Protein AF-T1GUQ7-F1 (afdb_monomer_lite)

pLDDT: mean 76.68, std 10.85, range [38.69, 88.5]

Organism: Megaselia scalaris (NCBI:txid36166)

InterPro domains:
  IPR013604 7TM chemosensory receptor [PF08395] (2-218)

Radius of gyration: 22.91 Å; chains: 1; bounding box: 55×38×64 Å

Foldseek 3Di:
DLLFPWDQDDPDPPDQRIDHDCPDPSVVVNVVVLVVLVVLLVVLVVVLVVVVVPDPDDDPVNVVVSVVVVVLSVLSVVVSVLNHVCSGVVSVLVSLVVVLQVLCCVLLVDGLDDPCLVVLLVVQLVVQLVVLVVVLVVCVVVDPPDDPSVSSSNSVSSSSVSNVVSVVVSVVSSLVSVVVVLVVSLVVLVPDPPSVVSVVSSVVSVVSSVVSVVSVVCSVPPD

Structure (mmCIF, N/CA/C/O backbone):
data_AF-T1GUQ7-F1
#
_entry.id   AF-T1GUQ7-F1
#
loop_
_atom_site.group_PDB
_atom_site.id
_atom_site.type_symbol
_atom_site.label_atom_id
_atom_site.label_alt_id
_atom_site.label_comp_id
_atom_site.label_asym_id
_atom_site.label_entity_id
_atom_site.label_seq_id
_atom_site.pdbx_PDB_ins_code
_atom_site.Cartn_x
_atom_site.Cartn_y
_atom_site.Cartn_z
_atom_site.occupancy
_atom_site.B_iso_or_equiv
_atom_site.auth_seq_id
_atom_site.auth_comp_id
_atom_site.auth_asym_id
_atom_site.auth_atom_id
_atom_site.pdbx_PDB_model_num
ATOM 1 N N . MET A 1 1 ? -9.651 -0.436 -6.026 1.00 39.25 1 MET A N 1
ATOM 2 C CA . MET A 1 1 ? -8.324 -0.612 -6.648 1.00 39.25 1 MET A CA 1
ATOM 3 C C . MET A 1 1 ? -8.038 -2.093 -6.797 1.00 39.25 1 MET A C 1
ATOM 5 O O . MET A 1 1 ? -7.984 -2.797 -5.795 1.00 39.25 1 MET A O 1
ATOM 9 N N . GLY A 1 2 ? -7.928 -2.559 -8.040 1.00 40.78 2 GLY A N 1
ATOM 10 C CA . GLY A 1 2 ? -7.776 -3.965 -8.421 1.00 40.78 2 GLY A CA 1
ATOM 11 C C . GLY A 1 2 ? -6.394 -4.560 -8.154 1.00 40.78 2 GLY A C 1
ATOM 12 O O . GLY A 1 2 ? -5.980 -5.430 -8.898 1.00 40.78 2 GLY A O 1
ATOM 13 N N . VAL A 1 3 ? -5.679 -4.115 -7.120 1.00 50.66 3 VAL A N 1
ATOM 14 C CA . VAL A 1 3 ? -4.417 -4.748 -6.686 1.00 50.66 3 VAL A CA 1
ATOM 15 C C . VAL A 1 3 ? -4.684 -5.782 -5.594 1.00 50.66 3 VAL A C 1
ATOM 17 O O . VAL A 1 3 ? -3.902 -6.703 -5.400 1.00 50.66 3 VAL A O 1
ATOM 20 N N . MET A 1 4 ? -5.828 -5.688 -4.910 1.00 54.78 4 MET A N 1
ATOM 21 C CA . MET A 1 4 ? -6.174 -6.608 -3.841 1.00 54.78 4 MET A CA 1
ATOM 22 C C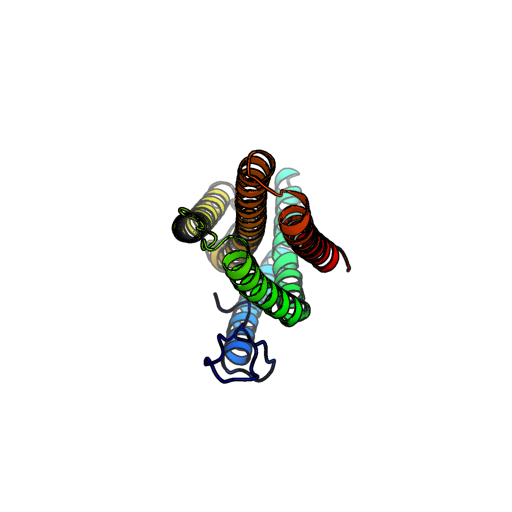 . MET A 1 4 ? -7.592 -7.157 -4.052 1.00 54.78 4 MET A C 1
ATOM 24 O O . MET A 1 4 ? -8.563 -6.436 -3.805 1.00 54.78 4 MET A O 1
ATOM 28 N N . PRO A 1 5 ? -7.739 -8.410 -4.519 1.00 55.28 5 PRO A N 1
ATOM 29 C CA . PRO A 1 5 ? -9.031 -9.020 -4.822 1.00 55.28 5 PRO A CA 1
ATOM 30 C C . PRO A 1 5 ? -9.707 -9.486 -3.534 1.00 55.28 5 PRO A C 1
ATOM 32 O O . PRO A 1 5 ? -9.831 -10.669 -3.224 1.00 55.28 5 PRO A O 1
ATOM 35 N N . ILE A 1 6 ? -10.108 -8.504 -2.736 1.00 58.91 6 ILE A N 1
ATOM 36 C CA . ILE A 1 6 ? -10.952 -8.710 -1.577 1.00 58.91 6 ILE A CA 1
ATOM 37 C C . ILE A 1 6 ? -12.399 -8.597 -2.043 1.00 58.91 6 ILE A C 1
ATOM 39 O O . ILE A 1 6 ? -12.829 -7.538 -2.502 1.00 58.91 6 ILE A O 1
ATOM 43 N N . VAL A 1 7 ? -13.165 -9.667 -1.870 1.00 59.56 7 VAL A N 1
ATOM 44 C CA . VAL A 1 7 ? -14.591 -9.691 -2.186 1.00 59.56 7 VAL A CA 1
ATOM 45 C C . VAL A 1 7 ? -15.384 -9.493 -0.900 1.00 59.56 7 VAL A C 1
ATOM 47 O O . VAL A 1 7 ? -15.104 -10.109 0.131 1.00 59.56 7 VAL A O 1
ATOM 50 N N . ARG A 1 8 ? -16.389 -8.616 -0.942 1.00 57.25 8 ARG A N 1
ATOM 51 C CA . ARG A 1 8 ? -17.378 -8.528 0.132 1.00 57.25 8 ARG A CA 1
ATOM 52 C C . ARG A 1 8 ? -18.410 -9.625 -0.102 1.00 57.25 8 ARG A C 1
ATOM 54 O O . ARG A 1 8 ? -19.171 -9.554 -1.061 1.00 57.25 8 ARG A O 1
ATOM 61 N N . ASN A 1 9 ? -18.410 -10.639 0.752 1.00 57.38 9 ASN A N 1
ATOM 62 C CA . ASN A 1 9 ? -19.358 -11.738 0.644 1.00 57.38 9 ASN A CA 1
ATOM 63 C C . ASN A 1 9 ? -20.767 -11.269 1.052 1.00 57.38 9 ASN A C 1
ATOM 65 O O . ASN A 1 9 ? -20.896 -10.404 1.932 1.00 57.38 9 ASN A O 1
ATOM 69 N N . PRO A 1 10 ? -21.829 -11.834 0.444 1.00 57.28 10 PRO A N 1
ATOM 70 C CA . PRO A 1 10 ? -23.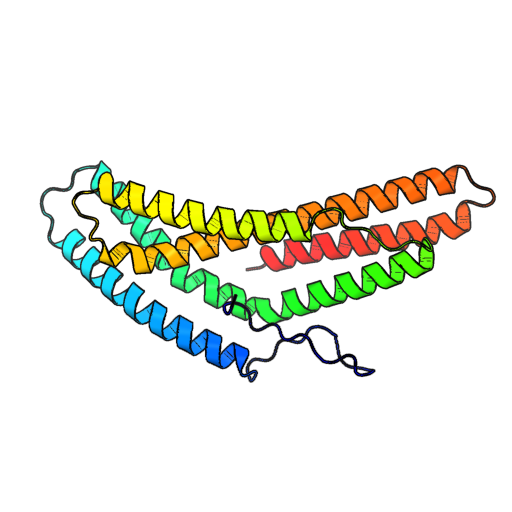200 -11.579 0.869 1.00 57.28 10 PRO A CA 1
ATOM 71 C C . PRO A 1 10 ? -23.394 -11.982 2.344 1.00 57.28 10 PRO A C 1
ATOM 73 O O . PRO A 1 10 ? -22.685 -12.864 2.837 1.00 57.28 10 PRO A O 1
ATOM 76 N N . PRO A 1 11 ? -24.325 -11.338 3.076 1.00 56.09 11 PRO A N 1
ATOM 77 C CA . PRO A 1 11 ? -24.534 -11.563 4.506 1.00 56.09 11 PRO A CA 1
ATOM 78 C C . PRO A 1 11 ? -25.259 -12.897 4.770 1.00 56.09 11 PRO A C 1
ATOM 80 O O . PRO A 1 11 ? -26.391 -12.922 5.241 1.00 56.09 11 PRO A O 1
ATOM 83 N N . ILE A 1 12 ? -24.606 -14.014 4.451 1.00 61.62 12 ILE A N 1
ATOM 84 C CA . ILE A 1 12 ? -25.091 -15.377 4.686 1.00 61.62 12 ILE A CA 1
ATOM 85 C C . ILE A 1 12 ? -24.567 -15.853 6.050 1.00 61.62 12 ILE A C 1
ATOM 87 O O . ILE A 1 12 ? -23.390 -15.667 6.369 1.00 61.62 12 ILE A O 1
ATOM 91 N N . LYS A 1 13 ? -25.430 -16.469 6.874 1.00 46.50 13 LYS A N 1
ATOM 92 C CA . LYS A 1 13 ? -25.025 -17.067 8.162 1.00 46.50 13 LYS A CA 1
ATOM 93 C C . LYS A 1 13 ? -23.912 -18.100 7.928 1.00 46.50 13 LYS A C 1
ATOM 95 O O . LYS A 1 13 ? -24.110 -19.047 7.180 1.00 46.50 13 LYS A O 1
ATOM 100 N N . GLY A 1 14 ? -22.766 -17.915 8.585 1.00 55.59 14 GLY A N 1
ATOM 101 C CA . GLY A 1 14 ? -21.614 -18.825 8.509 1.00 55.59 14 GLY A CA 1
ATOM 102 C C . GLY A 1 14 ? -20.517 -18.422 7.517 1.00 55.59 14 GLY A C 1
ATOM 103 O O . GLY A 1 14 ? -19.443 -19.014 7.561 1.00 55.59 14 GLY A O 1
ATOM 104 N N . LEU A 1 15 ? -20.724 -17.394 6.680 1.00 53.28 15 LEU A N 1
ATOM 105 C CA . LEU A 1 15 ? -19.680 -16.868 5.793 1.00 53.28 15 LEU A CA 1
ATOM 106 C C . LEU A 1 15 ? -19.017 -15.604 6.381 1.00 53.28 15 LEU A C 1
ATOM 108 O O . LEU A 1 15 ? -19.721 -14.689 6.820 1.00 53.28 15 LEU A O 1
ATOM 112 N N . PRO A 1 16 ? -17.675 -15.481 6.355 1.00 59.59 16 PRO A N 1
ATOM 113 C CA . PRO A 1 16 ? -17.010 -14.226 6.698 1.00 59.59 16 PRO A CA 1
ATOM 114 C C . PRO A 1 16 ? -17.408 -13.121 5.704 1.00 59.59 16 PRO A C 1
ATOM 116 O O . PRO A 1 16 ? -17.383 -13.344 4.494 1.00 59.59 16 PRO A O 1
ATOM 119 N N . ARG A 1 17 ? -17.743 -11.913 6.198 1.00 57.22 17 ARG A N 1
ATOM 120 C CA . ARG A 1 17 ? -18.211 -10.769 5.370 1.00 57.22 17 ARG A CA 1
ATOM 121 C C . ARG A 1 17 ? -17.198 -10.319 4.318 1.00 57.22 17 ARG A C 1
ATOM 123 O O . ARG A 1 17 ? -17.579 -9.694 3.332 1.00 57.22 17 ARG A O 1
ATOM 130 N N . THR A 1 18 ? -15.926 -10.620 4.536 1.00 56.75 18 THR A N 1
ATOM 131 C CA . THR A 1 18 ? -14.826 -10.291 3.636 1.00 56.75 18 THR A CA 1
ATOM 132 C C . THR A 1 18 ? -14.077 -11.574 3.299 1.00 56.75 18 THR A C 1
ATOM 134 O O . THR A 1 18 ? -13.502 -12.199 4.192 1.00 56.75 18 THR A O 1
ATOM 137 N N . GLY A 1 19 ? -14.115 -11.981 2.032 1.00 54.56 19 GLY A N 1
ATOM 138 C CA . GLY A 1 19 ? -13.447 -13.169 1.513 1.00 54.56 19 GLY A CA 1
ATOM 139 C C . GLY A 1 19 ? -12.294 -12.803 0.585 1.00 54.56 19 GLY A C 1
ATOM 140 O O . GLY A 1 19 ? -12.326 -11.783 -0.101 1.00 54.56 19 GLY A O 1
ATOM 141 N N . TYR A 1 20 ? -11.278 -13.655 0.561 1.00 56.53 20 TYR A N 1
ATOM 142 C CA . TYR A 1 20 ? -10.210 -13.620 -0.428 1.00 56.53 20 TYR A CA 1
ATOM 143 C C . TYR A 1 20 ? -10.179 -14.989 -1.100 1.00 56.53 20 TYR A C 1
ATOM 145 O O . TYR A 1 20 ? -10.092 -16.000 -0.404 1.00 56.53 20 TYR A O 1
ATOM 153 N N . SER A 1 21 ? -10.282 -15.018 -2.426 1.00 60.28 21 SER A N 1
ATOM 154 C CA . SER A 1 21 ? -10.136 -16.246 -3.204 1.00 60.28 21 SER A CA 1
ATOM 155 C C . SER A 1 21 ? -9.257 -15.995 -4.418 1.00 60.28 21 SER A C 1
ATOM 157 O O . SER A 1 21 ? -9.505 -15.059 -5.186 1.00 60.28 21 SER A O 1
ATOM 159 N N . PHE A 1 22 ? -8.285 -16.885 -4.609 1.00 56.56 22 PHE A N 1
ATOM 160 C CA . PHE A 1 22 ? -7.420 -16.935 -5.785 1.00 56.56 22 PHE A CA 1
ATOM 161 C C . PHE A 1 22 ? -8.196 -17.219 -7.083 1.00 56.56 22 PHE A C 1
ATOM 163 O O . PHE A 1 22 ? -7.739 -16.863 -8.158 1.00 56.56 22 PHE A O 1
ATOM 170 N N . THR A 1 23 ? -9.394 -17.805 -7.000 1.00 60.22 23 THR A N 1
ATOM 171 C CA . THR A 1 23 ? -10.249 -18.108 -8.165 1.00 60.22 23 THR A CA 1
ATOM 172 C C . THR A 1 23 ? -11.325 -17.053 -8.427 1.00 60.22 23 THR A C 1
ATOM 174 O O . THR A 1 23 ? -12.179 -17.235 -9.292 1.00 60.22 23 THR A O 1
ATOM 177 N N . SER A 1 24 ? -11.332 -15.943 -7.680 1.00 67.00 24 SER A N 1
ATOM 178 C CA . SER A 1 24 ? -12.324 -14.885 -7.891 1.00 67.00 24 SER A CA 1
ATOM 179 C C . SER A 1 24 ? -12.065 -14.134 -9.203 1.00 67.00 24 SER A C 1
ATOM 181 O O . SER A 1 24 ? -10.918 -13.855 -9.548 1.00 67.00 24 SER A O 1
ATOM 183 N N . GLY A 1 25 ? -13.127 -13.735 -9.915 1.00 68.69 25 GLY A N 1
ATOM 184 C CA . GLY A 1 25 ? -12.995 -12.950 -11.155 1.00 68.69 25 GLY A CA 1
ATOM 185 C C . GLY A 1 25 ? -12.204 -11.647 -10.969 1.00 68.69 25 GLY A C 1
ATOM 186 O O . GLY A 1 25 ? -11.500 -11.209 -11.873 1.00 68.69 25 GLY A O 1
ATOM 187 N N . TRP A 1 26 ? -12.228 -11.081 -9.758 1.00 70.44 26 TRP A N 1
ATOM 188 C CA . TRP A 1 26 ? -11.410 -9.930 -9.380 1.00 70.44 26 TRP A CA 1
ATOM 189 C C . TRP A 1 26 ? -9.913 -10.244 -9.331 1.00 70.44 26 TRP A C 1
ATOM 191 O O . TRP A 1 26 ? -9.125 -9.393 -9.721 1.00 70.44 26 TRP A O 1
ATOM 201 N N . PHE A 1 27 ? -9.513 -11.443 -8.889 1.00 70.81 27 PHE A N 1
ATOM 202 C CA . PHE A 1 27 ? -8.110 -11.871 -8.899 1.00 70.81 27 PHE A CA 1
ATOM 203 C C . PHE A 1 27 ? -7.607 -12.061 -10.332 1.00 70.81 27 PHE A C 1
ATOM 205 O O . PHE A 1 27 ? -6.529 -11.583 -10.670 1.00 70.81 27 PHE A O 1
ATOM 212 N N . VAL A 1 28 ? -8.413 -12.678 -11.200 1.00 75.56 28 VAL A N 1
ATOM 213 C CA . VAL A 1 28 ? -8.074 -12.830 -12.626 1.00 75.56 28 VAL A CA 1
ATOM 214 C C . VAL A 1 28 ? -7.923 -11.463 -13.299 1.00 75.56 28 VAL A C 1
ATOM 216 O O . VAL A 1 28 ? -6.944 -11.231 -14.001 1.00 75.56 28 VAL A O 1
ATOM 219 N N . TRP A 1 29 ? -8.833 -10.524 -13.022 1.00 78.25 29 TRP A N 1
ATOM 220 C CA . TRP A 1 29 ? -8.718 -9.143 -13.496 1.00 78.25 29 TRP A CA 1
ATOM 221 C C . TRP A 1 29 ? -7.436 -8.456 -13.004 1.00 78.25 29 TRP A C 1
ATOM 223 O O . TRP A 1 29 ? -6.726 -7.839 -13.796 1.00 78.25 29 TRP A O 1
ATOM 233 N N . SER A 1 30 ? -7.103 -8.602 -11.717 1.00 76.75 30 SER A N 1
ATOM 234 C CA . SER A 1 30 ? -5.852 -8.095 -11.140 1.00 76.75 30 SER A CA 1
ATOM 235 C C . SER A 1 30 ? -4.617 -8.645 -11.850 1.00 76.75 30 SER A C 1
ATOM 237 O O . SER A 1 30 ? -3.698 -7.884 -12.135 1.00 76.75 30 SER A O 1
ATOM 239 N N . VAL A 1 31 ? -4.601 -9.945 -12.154 1.00 79.94 31 VAL A N 1
ATOM 240 C CA . VAL A 1 31 ? -3.488 -10.605 -12.849 1.00 79.94 31 VAL A CA 1
ATOM 241 C C . VAL A 1 31 ? -3.356 -10.077 -14.274 1.00 79.94 31 VAL A C 1
ATOM 243 O O . VAL A 1 31 ? -2.252 -9.737 -14.676 1.00 79.94 31 VAL A O 1
ATOM 246 N N . ILE A 1 32 ? -4.462 -9.933 -15.011 1.00 83.75 32 ILE A N 1
ATOM 247 C CA . ILE A 1 32 ? -4.449 -9.408 -16.386 1.00 83.75 32 ILE A CA 1
ATOM 248 C C . ILE A 1 32 ? -3.886 -7.983 -16.424 1.00 83.75 32 ILE A C 1
ATOM 250 O O . ILE A 1 32 ? -2.976 -7.704 -17.204 1.00 83.75 32 ILE A O 1
ATOM 254 N N . ILE A 1 33 ? -4.390 -7.090 -15.567 1.00 83.12 33 ILE A N 1
ATOM 255 C CA . ILE A 1 33 ? -3.910 -5.703 -15.501 1.00 83.12 33 ILE A CA 1
ATOM 256 C C . ILE A 1 33 ? -2.436 -5.660 -15.098 1.00 83.12 33 ILE A C 1
ATOM 258 O O . ILE A 1 33 ? -1.645 -4.993 -15.759 1.00 83.12 33 ILE A O 1
ATOM 262 N N . TYR A 1 34 ? -2.041 -6.434 -14.085 1.00 83.69 34 TYR A N 1
ATOM 263 C CA . TYR A 1 34 ? -0.647 -6.512 -13.660 1.00 83.69 34 TYR A CA 1
ATOM 264 C C . TYR A 1 34 ? 0.276 -7.049 -14.761 1.00 83.69 34 TYR A C 1
ATOM 266 O O . TYR A 1 34 ? 1.386 -6.549 -14.934 1.00 83.69 34 TYR A O 1
ATOM 274 N N . SER A 1 35 ? -0.162 -8.041 -15.541 1.00 85.06 35 SER A N 1
ATOM 275 C CA . SER A 1 35 ? 0.602 -8.550 -16.682 1.00 85.06 35 SER A CA 1
ATOM 276 C C . SER A 1 35 ? 0.797 -7.478 -17.755 1.00 85.06 35 SER A C 1
ATOM 278 O O . SER A 1 35 ? 1.915 -7.314 -18.238 1.00 85.06 35 SER A O 1
ATOM 280 N N . LEU A 1 36 ? -0.246 -6.710 -18.087 1.00 86.06 36 LEU A N 1
ATOM 281 C CA . LEU A 1 36 ? -0.150 -5.601 -19.043 1.00 86.06 36 LEU A CA 1
ATOM 282 C C . LEU A 1 36 ? 0.791 -4.496 -18.544 1.00 86.06 36 LEU A C 1
ATOM 284 O O . LEU A 1 36 ? 1.669 -4.058 -19.286 1.00 86.06 36 LEU A O 1
ATOM 288 N N . GLU A 1 37 ? 0.665 -4.094 -17.277 1.00 85.12 37 GLU A N 1
ATOM 289 C CA . GLU A 1 37 ? 1.560 -3.116 -16.646 1.00 85.12 37 GLU A CA 1
ATOM 290 C C . GLU A 1 37 ? 3.011 -3.613 -16.639 1.00 85.12 37 GLU A C 1
ATOM 292 O O . GLU A 1 37 ? 3.932 -2.870 -16.973 1.00 85.12 37 GLU A O 1
ATOM 297 N N . THR A 1 38 ? 3.228 -4.899 -16.356 1.00 86.88 38 THR A N 1
ATOM 298 C CA . THR A 1 38 ? 4.564 -5.506 -16.348 1.00 86.88 38 THR A CA 1
ATOM 299 C C . THR A 1 38 ? 5.235 -5.455 -17.719 1.00 86.88 38 THR A C 1
ATOM 301 O O . THR A 1 38 ? 6.434 -5.196 -17.787 1.00 86.88 38 THR A O 1
ATOM 304 N N . VAL A 1 39 ? 4.495 -5.636 -18.819 1.00 87.44 39 VAL A N 1
ATOM 305 C CA . VAL A 1 39 ? 5.060 -5.491 -20.174 1.00 87.44 39 VAL A CA 1
ATOM 306 C C . VAL A 1 39 ? 5.581 -4.069 -20.398 1.00 87.44 39 VAL A C 1
ATOM 308 O O . VAL A 1 39 ? 6.690 -3.892 -20.904 1.00 87.44 39 VAL A O 1
ATOM 311 N N . ILE A 1 40 ? 4.820 -3.057 -19.972 1.00 86.31 40 ILE A N 1
ATOM 312 C CA . ILE A 1 40 ? 5.223 -1.648 -20.077 1.00 86.31 40 ILE A CA 1
ATOM 313 C C . ILE A 1 40 ? 6.478 -1.396 -19.230 1.00 86.31 40 ILE A C 1
ATOM 315 O O . ILE A 1 40 ? 7.463 -0.859 -19.735 1.00 86.31 40 ILE A O 1
ATOM 319 N N . VAL A 1 41 ? 6.479 -1.845 -17.972 1.00 86.12 41 VAL A N 1
ATOM 320 C CA . VAL A 1 41 ? 7.604 -1.690 -17.034 1.00 86.12 41 VAL A CA 1
ATOM 321 C C . VAL A 1 41 ? 8.878 -2.353 -17.563 1.00 86.12 41 VAL A C 1
ATOM 323 O O . VAL A 1 41 ? 9.947 -1.748 -17.512 1.00 86.12 41 VAL A O 1
ATOM 326 N N . VAL A 1 42 ? 8.787 -3.566 -18.116 1.00 87.56 42 VAL A N 1
ATOM 327 C CA . VAL A 1 42 ? 9.942 -4.285 -18.681 1.00 87.56 42 VAL A CA 1
ATOM 328 C C . VAL A 1 42 ? 10.497 -3.574 -19.915 1.00 87.56 42 VAL A C 1
ATOM 330 O O . VAL A 1 42 ? 11.715 -3.506 -20.074 1.00 87.56 42 VAL A O 1
ATOM 333 N N . ASN A 1 43 ? 9.643 -3.016 -20.776 1.00 86.75 43 ASN A N 1
ATOM 334 C CA . ASN A 1 43 ? 10.101 -2.252 -21.939 1.00 86.75 43 ASN A CA 1
ATOM 335 C C . ASN A 1 43 ? 10.843 -0.976 -21.518 1.00 86.75 43 ASN A C 1
ATOM 337 O O . ASN A 1 43 ? 11.940 -0.718 -22.009 1.00 86.75 43 ASN A O 1
ATOM 341 N N . VAL A 1 44 ? 10.302 -0.234 -20.546 1.00 85.50 44 VAL A N 1
ATOM 342 C CA . VAL A 1 44 ? 10.964 0.953 -19.979 1.00 85.50 44 VAL A CA 1
ATOM 343 C C . VAL A 1 44 ? 12.285 0.584 -19.302 1.00 85.50 44 VAL A C 1
ATOM 345 O O . VAL A 1 44 ? 13.282 1.282 -19.479 1.00 85.50 44 VAL A O 1
ATOM 348 N N . LEU A 1 45 ? 12.322 -0.534 -18.570 1.00 85.62 45 LEU A N 1
ATOM 349 C CA . LEU A 1 45 ? 13.539 -1.034 -17.934 1.00 85.62 45 LEU A CA 1
ATOM 350 C C . LEU A 1 45 ? 14.620 -1.362 -18.970 1.00 85.62 45 LEU A C 1
ATOM 352 O O . LEU A 1 45 ? 15.769 -0.974 -18.779 1.00 85.62 45 LEU A O 1
ATOM 356 N N . LYS A 1 46 ? 14.263 -2.034 -20.072 1.00 85.44 46 LYS A N 1
ATOM 357 C CA . LYS A 1 46 ? 15.198 -2.342 -21.164 1.00 85.44 46 LYS A CA 1
ATOM 358 C C . LYS A 1 46 ? 15.785 -1.071 -21.770 1.00 85.44 46 LYS A C 1
ATOM 360 O O . LYS A 1 46 ? 17.003 -0.964 -21.842 1.00 85.44 46 LYS A O 1
ATOM 365 N N . GLU A 1 47 ? 14.947 -0.097 -22.133 1.00 83.94 47 GLU A N 1
ATOM 366 C CA . GLU A 1 47 ? 15.426 1.182 -22.680 1.00 83.94 47 GLU A CA 1
ATOM 367 C C . GLU A 1 47 ? 16.350 1.917 -21.698 1.00 83.94 47 GLU A C 1
ATOM 369 O O . GLU A 1 47 ? 17.422 2.379 -22.084 1.00 83.94 47 GLU A O 1
ATOM 374 N N . ARG A 1 48 ? 15.983 1.971 -20.411 1.00 80.81 48 ARG A N 1
ATOM 375 C CA . ARG A 1 48 ? 16.804 2.585 -19.353 1.00 80.81 48 ARG A CA 1
ATOM 376 C C . ARG A 1 48 ? 18.156 1.894 -19.187 1.00 80.81 48 ARG A C 1
ATOM 378 O O . ARG A 1 48 ? 19.166 2.582 -19.086 1.00 80.81 48 ARG A O 1
ATOM 385 N N . VAL A 1 49 ? 18.190 0.561 -19.152 1.00 84.06 49 VAL A N 1
ATOM 386 C CA . VAL A 1 49 ? 19.438 -0.207 -19.012 1.00 84.06 49 VAL A CA 1
ATOM 387 C C . VAL A 1 49 ? 20.330 -0.012 -20.235 1.00 84.06 49 VAL A C 1
ATOM 389 O O . VAL A 1 49 ? 21.519 0.247 -20.076 1.00 84.06 49 VAL A O 1
ATOM 392 N N . THR A 1 50 ? 19.772 -0.076 -21.446 1.00 83.31 50 THR A N 1
ATOM 393 C CA . THR A 1 50 ? 20.532 0.146 -22.682 1.00 83.31 50 THR A CA 1
ATOM 394 C C . THR A 1 50 ? 21.120 1.555 -22.734 1.00 83.31 50 THR A C 1
ATOM 396 O O . THR A 1 50 ? 22.310 1.701 -23.000 1.00 83.31 50 THR A O 1
ATOM 399 N N . ASN A 1 51 ? 20.336 2.585 -22.403 1.00 79.56 51 ASN A N 1
ATOM 400 C CA . ASN A 1 51 ? 20.838 3.960 -22.352 1.00 79.56 51 ASN A CA 1
ATOM 401 C C . ASN A 1 51 ? 21.915 4.133 -21.272 1.00 79.56 51 ASN A C 1
ATOM 403 O O . ASN A 1 51 ? 22.927 4.780 -21.514 1.00 79.56 51 ASN A O 1
ATOM 407 N N . PH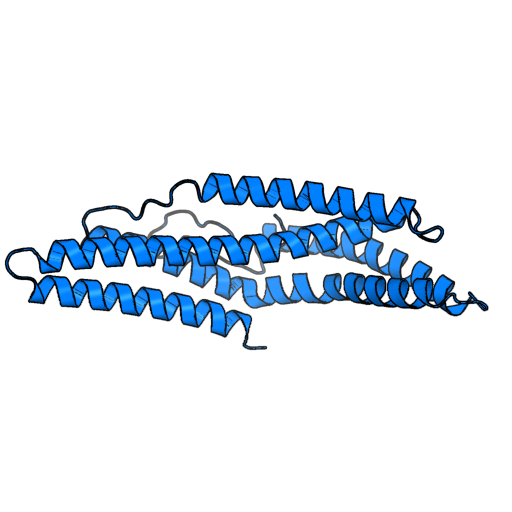E A 1 52 ? 21.744 3.500 -20.108 1.00 78.31 52 PHE A N 1
ATOM 408 C CA . PHE A 1 52 ? 22.724 3.561 -19.028 1.00 78.31 52 PHE A CA 1
ATOM 409 C C . PHE A 1 52 ? 24.050 2.874 -19.378 1.00 78.31 52 PHE A C 1
ATOM 411 O O . PHE A 1 52 ? 25.100 3.321 -18.926 1.00 78.31 52 PHE A O 1
ATOM 418 N N . ILE A 1 53 ? 24.033 1.777 -20.136 1.00 80.38 53 ILE A N 1
ATOM 419 C CA . ILE A 1 53 ? 25.259 1.074 -20.548 1.00 80.38 53 ILE A CA 1
ATOM 420 C C . ILE A 1 53 ? 25.992 1.852 -21.647 1.00 80.38 53 ILE A C 1
ATOM 422 O O . ILE A 1 53 ? 27.216 1.904 -21.631 1.00 80.38 53 ILE A O 1
ATOM 426 N N . ASN A 1 54 ? 25.248 2.472 -22.566 1.00 78.38 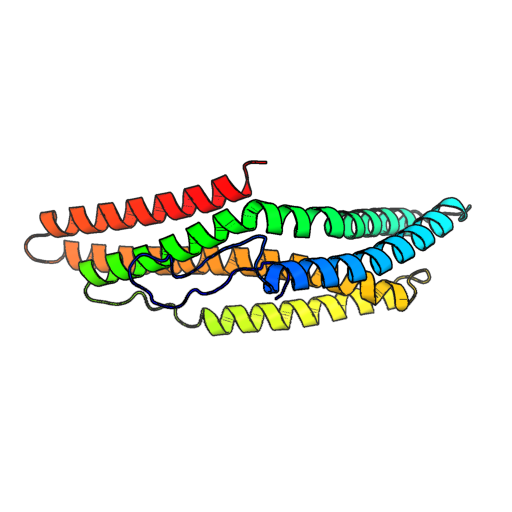54 ASN A N 1
ATOM 427 C CA . ASN A 1 54 ? 25.809 3.122 -23.752 1.00 78.38 54 ASN A CA 1
ATOM 428 C C . ASN A 1 54 ? 26.261 4.579 -23.526 1.00 78.38 54 ASN A C 1
ATOM 430 O O . ASN A 1 54 ? 26.903 5.147 -24.404 1.00 78.38 54 ASN A O 1
ATOM 434 N N . GLN A 1 55 ? 25.925 5.205 -22.394 1.00 69.31 55 GLN A N 1
ATOM 435 C CA . GLN A 1 55 ? 26.408 6.549 -22.050 1.00 69.31 55 GLN A CA 1
ATOM 436 C C . GLN A 1 55 ? 27.830 6.484 -21.458 1.00 69.31 55 GLN A C 1
ATOM 438 O O . GLN A 1 55 ? 28.017 5.994 -20.340 1.00 69.31 55 GLN A O 1
ATOM 443 N N . GLU A 1 56 ? 28.818 6.985 -22.210 1.00 58.62 56 GLU A N 1
ATOM 444 C CA . GLU A 1 56 ? 30.247 7.009 -21.836 1.00 58.62 56 GLU A CA 1
ATOM 445 C C . GLU A 1 56 ? 30.603 8.124 -20.832 1.00 58.62 56 GLU A C 1
ATOM 447 O O . GLU A 1 56 ? 31.446 7.912 -19.961 1.00 58.62 56 GLU A O 1
ATOM 452 N N . GLU A 1 57 ? 29.923 9.275 -20.872 1.00 59.59 57 GLU A N 1
ATOM 453 C CA . GLU A 1 57 ? 30.086 10.364 -19.899 1.00 59.59 57 GLU A CA 1
ATOM 454 C C . GLU A 1 57 ? 28.856 10.458 -18.996 1.00 59.59 57 GLU A C 1
ATOM 456 O O . GLU A 1 57 ? 27.801 10.931 -19.408 1.00 59.59 57 GLU A O 1
ATOM 461 N N . LYS A 1 58 ? 28.985 9.998 -17.749 1.00 64.06 58 LYS A N 1
ATOM 462 C CA . LYS A 1 58 ? 27.908 10.088 -16.756 1.00 64.06 58 LYS A CA 1
ATOM 463 C C . LYS A 1 58 ? 28.197 11.233 -15.811 1.00 64.06 58 LYS A C 1
ATOM 465 O O . LYS A 1 58 ? 29.168 11.171 -15.051 1.00 64.06 58 LYS A O 1
ATOM 470 N N . ARG A 1 59 ? 27.338 12.252 -15.789 1.00 71.00 59 ARG A N 1
ATOM 471 C CA . ARG A 1 59 ? 27.379 13.203 -14.679 1.00 71.00 59 ARG A CA 1
ATOM 472 C C . ARG A 1 59 ? 26.925 12.495 -13.399 1.00 71.00 59 ARG A C 1
ATOM 474 O O . ARG A 1 59 ? 26.088 11.590 -13.418 1.00 71.00 59 ARG A O 1
ATOM 481 N N . PHE A 1 60 ? 27.505 12.876 -12.263 1.00 73.75 60 PHE A N 1
ATOM 482 C CA . PHE A 1 60 ? 27.259 12.203 -10.980 1.00 73.75 60 PHE A CA 1
ATOM 483 C C . PHE A 1 60 ? 25.771 12.211 -10.573 1.00 73.75 60 PHE A C 1
ATOM 485 O O . PHE A 1 60 ? 25.259 11.222 -10.048 1.00 73.75 60 PHE A O 1
ATOM 492 N N . ASP A 1 61 ? 25.062 13.301 -10.870 1.00 74.88 61 ASP A N 1
ATOM 493 C CA . ASP A 1 61 ? 23.625 13.460 -10.651 1.00 74.88 61 ASP A CA 1
ATOM 494 C C . ASP A 1 61 ? 22.791 12.457 -11.467 1.00 74.88 61 ASP A C 1
ATOM 496 O O . ASP A 1 61 ? 21.912 11.795 -10.912 1.00 74.88 61 ASP A O 1
ATOM 500 N N . GLU A 1 62 ? 23.104 12.255 -12.747 1.00 75.81 62 GLU A N 1
ATOM 501 C CA . GLU A 1 62 ? 22.415 11.286 -13.619 1.00 75.81 62 GLU A CA 1
ATOM 502 C C . GLU A 1 62 ? 22.566 9.842 -13.121 1.00 75.81 62 GLU A C 1
ATOM 504 O O . GLU A 1 62 ? 21.619 9.049 -13.172 1.00 75.81 62 GLU A O 1
ATOM 509 N N . GLY A 1 63 ? 23.737 9.502 -12.574 1.00 76.81 63 GLY A N 1
ATOM 510 C CA . GLY A 1 63 ? 23.986 8.205 -11.946 1.00 76.81 63 GLY A CA 1
ATOM 511 C C . GLY A 1 63 ? 23.055 7.937 -10.761 1.00 76.81 63 GLY A C 1
ATOM 512 O O . GLY A 1 63 ? 22.420 6.881 -10.703 1.00 76.81 63 GLY A O 1
ATOM 513 N N . ILE A 1 64 ? 22.917 8.907 -9.849 1.00 81.19 64 ILE A N 1
ATOM 514 C CA . ILE A 1 64 ? 22.033 8.795 -8.677 1.00 81.19 64 ILE A CA 1
ATOM 515 C C . ILE A 1 64 ? 20.582 8.598 -9.113 1.00 81.19 64 ILE A C 1
ATOM 517 O O . ILE A 1 64 ? 19.902 7.694 -8.619 1.00 81.19 64 ILE A O 1
ATOM 521 N N . TYR A 1 65 ? 20.104 9.407 -10.058 1.00 77.81 65 TYR A N 1
ATOM 522 C CA . TYR A 1 65 ? 18.724 9.295 -10.514 1.00 77.81 65 TYR A CA 1
ATOM 523 C C . TYR A 1 65 ? 18.438 7.945 -11.162 1.00 77.81 65 TYR A C 1
ATOM 525 O O . TYR A 1 65 ? 17.414 7.336 -10.860 1.00 77.81 65 TYR A O 1
ATOM 533 N N . ASN A 1 66 ? 19.338 7.440 -12.008 1.00 79.44 66 ASN A N 1
ATOM 534 C CA . ASN A 1 66 ? 19.169 6.125 -12.620 1.00 79.44 66 ASN A CA 1
ATOM 535 C C . ASN A 1 66 ? 19.038 5.020 -11.559 1.00 79.44 66 ASN A C 1
ATOM 537 O O . ASN A 1 66 ? 18.144 4.183 -11.669 1.00 79.44 66 ASN A O 1
ATOM 541 N N . VAL A 1 67 ? 19.835 5.057 -10.486 1.00 83.19 67 VAL A N 1
ATOM 542 C CA . VAL A 1 67 ? 19.721 4.098 -9.371 1.00 83.19 67 VAL A CA 1
ATOM 543 C C . VAL A 1 67 ? 18.370 4.210 -8.653 1.00 83.19 67 VAL A C 1
ATOM 545 O O . VAL A 1 67 ? 17.733 3.189 -8.385 1.00 83.19 67 VAL A O 1
ATOM 548 N N . ILE A 1 68 ? 17.892 5.428 -8.374 1.00 84.62 68 ILE A N 1
ATOM 549 C CA . ILE A 1 68 ? 16.573 5.653 -7.755 1.00 84.62 68 ILE A CA 1
ATOM 550 C C . ILE A 1 68 ? 15.452 5.129 -8.663 1.00 84.62 68 ILE A C 1
ATOM 552 O O . ILE A 1 68 ? 14.536 4.450 -8.207 1.00 84.62 68 ILE A O 1
ATOM 556 N N . PHE A 1 69 ? 15.519 5.385 -9.965 1.00 81.44 69 PHE A N 1
ATOM 557 C CA . PHE A 1 69 ? 14.500 4.920 -10.901 1.00 81.44 69 PHE A CA 1
ATOM 558 C C . PHE A 1 69 ? 14.525 3.408 -11.114 1.00 81.44 69 PHE A C 1
ATOM 560 O O . PHE A 1 69 ? 13.460 2.803 -11.249 1.00 81.44 69 PHE A O 1
ATOM 567 N N . PHE A 1 70 ? 15.700 2.776 -11.100 1.00 85.00 70 PHE A N 1
ATOM 568 C CA . PHE A 1 70 ? 15.800 1.319 -11.113 1.00 85.00 70 PHE A CA 1
ATOM 569 C C . PHE A 1 70 ? 15.216 0.699 -9.840 1.00 85.00 70 PHE A C 1
ATOM 571 O O . PHE A 1 70 ? 14.483 -0.285 -9.935 1.00 85.00 70 PHE A O 1
ATOM 578 N N . SER A 1 71 ? 15.460 1.286 -8.664 1.00 86.56 71 SER A N 1
ATOM 579 C CA . SER A 1 71 ? 14.871 0.788 -7.413 1.00 86.56 71 SER A CA 1
ATOM 580 C C . SER A 1 71 ? 13.346 0.968 -7.375 1.00 86.56 71 SER A C 1
ATOM 582 O O . SER A 1 71 ? 12.623 0.073 -6.926 1.00 86.56 71 SER A O 1
ATOM 584 N N . LEU A 1 72 ? 12.825 2.060 -7.945 1.00 85.31 72 LEU A N 1
ATOM 585 C CA . LEU A 1 72 ? 11.385 2.251 -8.133 1.00 85.31 72 LEU A CA 1
ATOM 586 C C . LEU A 1 72 ? 10.785 1.213 -9.092 1.00 85.31 72 LEU A C 1
ATOM 588 O O . LEU A 1 72 ? 9.776 0.602 -8.751 1.00 85.31 72 LEU A O 1
ATOM 592 N N . LEU A 1 73 ? 11.412 0.943 -10.244 1.00 86.19 73 LEU A N 1
ATOM 593 C CA . LEU A 1 73 ? 10.956 -0.119 -11.155 1.00 86.19 73 LEU A CA 1
ATOM 594 C C . LEU A 1 73 ? 10.976 -1.491 -10.474 1.00 86.19 73 LEU A C 1
ATOM 596 O O . LEU A 1 73 ? 10.059 -2.282 -10.664 1.00 86.19 73 LEU A O 1
ATOM 600 N N . PHE A 1 74 ? 11.977 -1.772 -9.638 1.00 84.69 74 PHE A N 1
ATOM 601 C CA . PHE A 1 74 ? 12.033 -3.025 -8.886 1.00 84.69 74 PHE A CA 1
ATOM 602 C C . PHE A 1 74 ? 10.865 -3.169 -7.898 1.00 84.69 74 PHE A C 1
ATOM 604 O O . PHE A 1 74 ? 10.316 -4.256 -7.710 1.00 84.69 74 PHE A O 1
ATOM 611 N N . THR A 1 75 ? 10.419 -2.051 -7.325 1.00 84.69 75 THR A N 1
ATOM 612 C CA . THR A 1 75 ? 9.278 -2.004 -6.404 1.00 84.69 75 THR A CA 1
ATOM 613 C C . THR A 1 75 ? 7.973 -2.490 -7.063 1.00 84.69 75 THR A C 1
ATOM 615 O O . THR A 1 75 ? 7.136 -3.076 -6.374 1.00 84.69 75 THR A O 1
ATOM 618 N N . HIS A 1 76 ? 7.822 -2.359 -8.392 1.00 84.94 76 HIS A N 1
ATOM 619 C CA . HIS A 1 76 ? 6.705 -2.942 -9.165 1.00 84.94 76 HIS A CA 1
ATOM 620 C C . HIS A 1 76 ? 6.608 -4.464 -9.044 1.00 84.94 76 HIS A C 1
ATOM 622 O O . HIS A 1 76 ? 5.518 -5.029 -9.058 1.00 84.94 76 HIS A O 1
ATOM 628 N N . PHE A 1 77 ? 7.740 -5.153 -8.935 1.00 83.19 77 PHE A N 1
ATOM 629 C CA . PHE A 1 77 ? 7.754 -6.610 -8.819 1.00 83.19 77 PHE A CA 1
ATOM 630 C C . PHE A 1 77 ? 7.516 -7.064 -7.379 1.00 83.19 77 PHE A C 1
ATOM 632 O O . PHE A 1 77 ? 6.909 -8.106 -7.146 1.00 83.19 77 PHE A O 1
ATOM 639 N N . LEU A 1 78 ? 7.952 -6.264 -6.405 1.00 80.56 78 LEU A N 1
ATOM 640 C CA . LEU A 1 78 ? 7.815 -6.588 -4.989 1.00 80.56 78 LEU A CA 1
ATOM 641 C C . LEU A 1 78 ? 6.408 -6.316 -4.446 1.00 80.56 78 LEU A C 1
ATOM 643 O O . LEU A 1 78 ? 5.818 -7.189 -3.807 1.00 80.56 78 LEU A O 1
ATOM 647 N N . LEU A 1 79 ? 5.866 -5.113 -4.672 1.00 76.25 79 LEU A N 1
ATOM 648 C CA . LEU A 1 79 ? 4.647 -4.659 -3.990 1.00 76.25 79 LEU A CA 1
ATOM 649 C C . LEU A 1 79 ? 3.404 -5.499 -4.325 1.00 76.25 79 LEU A C 1
ATOM 651 O O . LEU A 1 79 ? 2.713 -5.902 -3.388 1.00 76.25 79 LEU A O 1
ATOM 655 N N . PRO A 1 80 ? 3.087 -5.804 -5.597 1.00 74.19 80 PRO A N 1
ATOM 656 C CA . PRO A 1 80 ? 1.889 -6.568 -5.944 1.00 74.19 80 PRO A CA 1
ATOM 657 C C . PRO A 1 80 ? 1.984 -8.023 -5.488 1.00 74.19 80 PRO A C 1
ATOM 659 O O . PRO A 1 80 ? 1.016 -8.564 -4.956 1.00 74.19 80 PRO A O 1
ATOM 662 N N . VAL A 1 81 ? 3.169 -8.633 -5.597 1.00 74.31 81 VAL A N 1
ATOM 663 C CA . VAL A 1 81 ? 3.416 -10.004 -5.126 1.00 74.31 81 VAL A CA 1
ATOM 664 C C . VAL A 1 81 ? 3.252 -10.093 -3.609 1.00 74.31 81 VAL A C 1
ATOM 666 O O . VAL A 1 81 ? 2.560 -10.988 -3.116 1.00 74.31 81 VAL A O 1
ATOM 669 N N . ALA A 1 82 ? 3.811 -9.136 -2.862 1.00 73.62 82 ALA A N 1
ATOM 670 C CA . ALA A 1 82 ? 3.598 -9.040 -1.422 1.00 73.62 82 ALA A CA 1
ATOM 671 C C . ALA A 1 82 ? 2.108 -8.823 -1.096 1.00 73.62 82 ALA A C 1
ATOM 673 O O . ALA A 1 82 ? 1.527 -9.561 -0.299 1.00 73.62 82 ALA A O 1
ATOM 674 N N . ALA A 1 83 ? 1.442 -7.876 -1.763 1.00 71.88 83 ALA A N 1
ATOM 675 C CA . ALA A 1 83 ? 0.028 -7.583 -1.536 1.00 71.88 83 ALA A CA 1
ATOM 676 C C . ALA A 1 83 ? -0.885 -8.796 -1.793 1.00 71.88 83 ALA A C 1
ATOM 678 O O . ALA A 1 83 ? -1.848 -9.011 -1.052 1.00 71.88 83 ALA A O 1
ATOM 679 N N . TRP A 1 84 ? -0.586 -9.618 -2.803 1.00 71.44 84 TRP A N 1
ATOM 680 C CA . TRP A 1 84 ? -1.328 -10.850 -3.080 1.00 71.44 84 TRP A CA 1
ATOM 681 C C . TRP A 1 84 ? -1.055 -11.929 -2.039 1.00 71.44 84 TRP A C 1
ATOM 683 O O . TRP A 1 84 ? -2.003 -12.529 -1.529 1.00 71.44 84 TRP A O 1
ATOM 693 N N . ARG A 1 85 ? 0.209 -12.127 -1.647 1.00 72.56 85 ARG A N 1
ATOM 694 C CA . ARG A 1 85 ? 0.589 -13.111 -0.623 1.00 72.56 85 ARG A CA 1
ATOM 695 C C . ARG A 1 85 ? -0.055 -12.813 0.732 1.00 72.56 85 ARG A C 1
ATOM 697 O O . ARG A 1 85 ? -0.560 -13.720 1.392 1.00 72.56 85 ARG A O 1
ATOM 704 N N . HIS A 1 86 ? -0.111 -11.541 1.117 1.00 71.31 86 HIS A N 1
ATOM 705 C CA . HIS A 1 86 ? -0.740 -11.093 2.363 1.00 71.31 86 HIS A CA 1
ATOM 706 C C . HIS A 1 86 ? -2.244 -10.802 2.212 1.00 71.31 86 HIS A C 1
ATOM 708 O O . HIS A 1 86 ? -2.912 -10.417 3.178 1.00 71.31 86 HIS A O 1
ATOM 714 N N . GLY A 1 87 ? -2.816 -11.056 1.029 1.00 68.81 87 GLY A N 1
ATOM 715 C CA . GLY A 1 87 ? -4.210 -10.778 0.692 1.00 68.81 87 GLY A CA 1
ATOM 716 C C . GLY A 1 87 ? -5.209 -11.371 1.691 1.00 68.81 87 GLY A C 1
ATOM 717 O O . GLY A 1 87 ? -6.108 -10.694 2.202 1.00 68.81 87 GLY A O 1
ATOM 718 N N . HIS A 1 88 ? -4.989 -12.638 2.038 1.00 69.12 88 HIS A N 1
ATOM 719 C CA . HIS A 1 88 ? -5.800 -13.377 3.002 1.00 69.12 88 HIS A CA 1
ATOM 720 C C . HIS A 1 88 ? -5.721 -12.792 4.424 1.00 69.12 88 HIS A C 1
ATOM 722 O O . HIS A 1 88 ? -6.732 -12.676 5.119 1.00 69.12 88 HIS A O 1
ATOM 728 N N . GLN A 1 89 ? -4.532 -12.361 4.851 1.00 71.69 89 GLN A N 1
ATOM 729 C CA . GLN A 1 89 ? -4.305 -11.828 6.195 1.00 71.69 89 GLN A CA 1
ATOM 730 C C . GLN A 1 89 ? -5.041 -10.507 6.429 1.00 71.69 89 GLN A C 1
ATOM 732 O O . GLN A 1 89 ? -5.605 -10.289 7.504 1.00 71.69 89 GLN A O 1
ATOM 737 N N . VAL A 1 90 ? -5.084 -9.644 5.416 1.00 70.50 90 VAL A N 1
ATOM 738 C CA . VAL A 1 90 ? -5.832 -8.382 5.462 1.00 70.50 90 VAL A CA 1
ATOM 739 C C . VAL A 1 90 ? -7.345 -8.635 5.440 1.00 70.50 90 VAL A C 1
ATOM 741 O O . VAL A 1 90 ? -8.094 -7.912 6.095 1.00 70.50 90 VAL A O 1
ATOM 744 N N . ALA A 1 91 ? -7.824 -9.672 4.740 1.00 70.62 91 ALA A N 1
ATOM 745 C CA . ALA A 1 91 ? -9.237 -10.055 4.788 1.00 70.62 91 ALA A CA 1
ATOM 746 C C . ALA A 1 91 ? -9.646 -10.514 6.200 1.00 70.62 91 ALA A C 1
ATOM 748 O O . ALA A 1 91 ? -10.665 -10.057 6.725 1.00 70.62 91 ALA A O 1
ATOM 749 N N . ILE A 1 92 ? -8.813 -11.333 6.855 1.00 73.69 92 ILE A N 1
ATOM 750 C CA . ILE A 1 92 ? -8.986 -11.689 8.273 1.00 73.69 92 ILE A CA 1
ATOM 751 C C . ILE A 1 92 ? -9.000 -10.424 9.134 1.00 73.69 92 ILE A C 1
ATOM 753 O O . ILE A 1 92 ? -9.905 -10.254 9.946 1.00 73.69 92 ILE A O 1
ATOM 757 N N . PHE A 1 93 ? -8.051 -9.510 8.930 1.00 76.12 93 PHE A N 1
ATOM 758 C CA . PHE A 1 93 ? -7.970 -8.259 9.683 1.00 76.12 93 PHE A CA 1
ATOM 759 C C . PHE A 1 93 ? -9.240 -7.404 9.573 1.00 76.12 93 PHE A C 1
ATOM 761 O O . PHE A 1 93 ? -9.770 -6.943 10.584 1.00 76.12 93 PHE A O 1
ATOM 768 N N . LYS A 1 94 ? -9.806 -7.267 8.370 1.00 75.56 94 LYS A N 1
ATOM 769 C CA . LYS A 1 94 ? -11.089 -6.572 8.166 1.00 75.56 94 LYS A CA 1
ATOM 770 C C . LYS A 1 94 ? -12.254 -7.257 8.891 1.00 75.56 94 LYS A C 1
ATOM 772 O O . LYS A 1 94 ? -13.124 -6.584 9.450 1.00 75.56 94 LYS A O 1
ATOM 777 N N . ASN A 1 95 ? -12.272 -8.589 8.922 1.00 74.75 95 ASN A N 1
ATOM 778 C CA . ASN A 1 95 ? -13.289 -9.348 9.653 1.00 74.75 95 ASN A CA 1
ATOM 779 C C . ASN A 1 95 ? -13.122 -9.229 11.181 1.00 74.75 95 ASN A C 1
ATOM 781 O O . ASN A 1 95 ? -14.126 -9.148 11.895 1.00 74.75 95 ASN A O 1
ATOM 785 N N . MET A 1 96 ? -11.884 -9.151 11.685 1.00 80.31 96 MET A N 1
ATOM 786 C CA . MET A 1 96 ? -11.610 -8.865 13.100 1.00 80.31 96 MET A CA 1
ATOM 787 C C . MET A 1 96 ? -12.148 -7.491 13.493 1.00 80.31 96 MET A C 1
ATOM 789 O O . MET A 1 96 ? -12.858 -7.389 14.487 1.00 80.31 96 MET A O 1
ATOM 793 N N . TRP A 1 97 ? -11.931 -6.465 12.663 1.00 79.81 97 TRP A N 1
ATOM 794 C CA . TRP A 1 97 ? -12.512 -5.133 12.875 1.00 79.81 97 TRP A CA 1
ATOM 795 C C . TRP A 1 97 ? -14.038 -5.151 12.957 1.00 79.81 97 TRP A C 1
ATOM 797 O O . TRP A 1 97 ? -14.614 -4.547 13.858 1.00 79.81 97 TRP A O 1
ATOM 807 N N . THR A 1 98 ? -14.701 -5.899 12.072 1.00 79.44 98 THR A N 1
ATOM 808 C CA . THR A 1 98 ? -16.168 -6.035 12.103 1.00 79.44 98 THR A CA 1
ATOM 809 C C . THR A 1 98 ? -16.644 -6.701 13.401 1.00 79.44 98 THR A C 1
ATOM 811 O O . THR A 1 98 ? -17.631 -6.277 14.003 1.00 79.44 98 THR A O 1
ATOM 814 N N . SER A 1 99 ? -15.934 -7.738 13.849 1.00 81.69 99 SER A N 1
ATOM 815 C CA . SER A 1 99 ? -16.251 -8.456 15.090 1.00 81.69 99 SER A CA 1
ATOM 816 C C . SER A 1 99 ? -16.007 -7.580 16.320 1.00 81.69 99 SER A C 1
ATOM 818 O O . SER A 1 99 ? -16.826 -7.564 17.238 1.00 81.69 99 SER A O 1
ATOM 820 N N . TYR A 1 100 ? -14.926 -6.797 16.303 1.00 83.50 100 TYR A N 1
ATOM 821 C CA . TYR A 1 100 ? -14.590 -5.835 17.344 1.00 83.50 100 TYR A CA 1
ATOM 822 C C . TYR A 1 100 ? -15.650 -4.739 17.467 1.00 83.50 100 TYR A C 1
ATOM 824 O O . TYR A 1 100 ? -16.131 -4.490 18.565 1.00 83.50 100 TYR A O 1
ATOM 832 N N . GLN A 1 101 ? -16.091 -4.144 16.352 1.00 82.50 101 GLN A N 1
ATOM 833 C CA . GLN A 1 101 ? -17.167 -3.144 16.356 1.00 82.50 101 GLN A CA 1
ATOM 834 C C . GLN A 1 101 ? -18.456 -3.687 16.987 1.00 82.50 101 GLN A C 1
ATOM 836 O O . GLN A 1 101 ? -19.111 -2.987 17.757 1.00 82.50 101 GLN A O 1
ATOM 841 N N . LEU A 1 102 ? -18.808 -4.943 16.696 1.00 82.44 102 LEU A N 1
ATOM 842 C CA . LEU A 1 102 ? -19.990 -5.588 17.265 1.00 82.44 102 LEU A CA 1
ATOM 843 C C . LEU A 1 102 ? -19.824 -5.891 18.760 1.00 82.44 102 LEU A C 1
ATOM 845 O O . LEU A 1 102 ? -20.769 -5.706 19.526 1.00 82.44 102 LEU A O 1
ATOM 849 N N . LYS A 1 103 ? -18.639 -6.340 19.191 1.00 83.19 103 LYS A N 1
ATOM 850 C CA . LYS A 1 103 ? -18.336 -6.575 20.610 1.00 83.19 103 LYS A CA 1
ATOM 851 C C . LYS A 1 103 ? -18.329 -5.267 21.399 1.00 83.19 103 LYS A C 1
ATOM 853 O O . LYS A 1 103 ? -18.919 -5.219 22.471 1.00 83.19 103 LYS A O 1
ATOM 858 N N . PHE A 1 104 ? -17.737 -4.213 20.843 1.00 82.12 104 PHE A N 1
ATOM 859 C CA . PHE A 1 104 ? -17.747 -2.875 21.422 1.00 82.12 104 PHE A CA 1
ATOM 860 C C . PHE A 1 104 ? -19.183 -2.388 21.616 1.00 82.12 104 PHE A C 1
ATOM 862 O O . PHE A 1 104 ? -19.567 -2.109 22.744 1.00 82.12 104 PHE A O 1
ATOM 869 N N . PHE A 1 105 ? -20.012 -2.431 20.565 1.00 84.62 105 PHE A N 1
ATOM 870 C CA . PHE A 1 105 ? -21.422 -2.035 20.642 1.00 84.62 105 PHE A CA 1
ATOM 871 C C . PHE A 1 105 ? -22.205 -2.802 21.719 1.00 84.62 105 PHE A C 1
ATOM 873 O O . PHE A 1 105 ? -23.001 -2.210 22.439 1.00 84.62 105 PHE A O 1
ATOM 880 N N . LYS A 1 106 ? -21.964 -4.111 21.870 1.00 83.75 106 LYS A N 1
ATOM 881 C CA . LYS A 1 106 ? -22.621 -4.924 22.908 1.00 83.75 106 LYS A CA 1
ATOM 882 C C . LYS A 1 106 ? -22.223 -4.542 24.337 1.00 83.75 106 LYS A C 1
ATOM 884 O O . LYS A 1 106 ? -23.016 -4.769 25.242 1.00 83.75 106 LYS A O 1
ATOM 889 N N . VAL A 1 107 ? -21.012 -4.025 24.542 1.00 80.50 107 VAL A N 1
ATOM 890 C CA . VAL A 1 107 ? -20.474 -3.691 25.871 1.00 80.50 107 VAL A CA 1
ATOM 891 C C . VAL A 1 107 ? -20.761 -2.235 26.244 1.00 80.50 107 VAL A C 1
ATOM 893 O O . VAL A 1 107 ? -21.179 -1.969 27.365 1.00 80.50 107 VAL A O 1
ATOM 896 N N . THR A 1 108 ? -20.568 -1.291 25.318 1.00 78.12 108 THR A N 1
ATOM 897 C CA . THR A 1 108 ? -20.771 0.150 25.564 1.00 78.12 108 THR A CA 1
ATOM 898 C C . THR A 1 108 ? -22.190 0.624 25.261 1.00 78.12 108 THR A C 1
ATOM 900 O O . THR A 1 108 ? -22.562 1.723 25.660 1.00 78.12 108 THR A O 1
ATOM 903 N N . GLY A 1 109 ? -22.975 -0.148 24.502 1.00 77.19 109 GLY A N 1
ATOM 904 C CA . GLY A 1 109 ? -24.282 0.274 23.987 1.00 77.19 109 GLY A CA 1
ATOM 905 C C . GLY A 1 109 ? -24.209 1.334 22.879 1.00 77.19 109 GLY A C 1
ATOM 906 O O . GLY A 1 109 ? -25.244 1.770 22.381 1.00 77.19 109 GLY A O 1
ATOM 907 N N . THR A 1 110 ? -23.007 1.748 22.466 1.00 77.81 110 THR A N 1
ATOM 908 C CA . THR A 1 110 ? -22.786 2.811 21.476 1.00 77.81 110 THR A CA 1
ATOM 909 C C . THR A 1 110 ? -21.878 2.324 20.345 1.00 77.81 110 THR A C 1
ATOM 911 O O . THR A 1 110 ? -20.896 1.614 20.585 1.00 77.81 110 THR A O 1
ATOM 914 N N . PRO A 1 111 ? -22.188 2.643 19.076 1.00 76.69 111 PRO A N 1
ATOM 915 C CA . PRO A 1 111 ? -21.330 2.257 17.965 1.00 76.69 111 PRO A CA 1
ATOM 916 C C . PRO A 1 111 ? -20.048 3.098 17.969 1.00 76.69 111 PRO A C 1
ATOM 918 O O . PRO A 1 111 ? -20.093 4.302 18.220 1.00 76.69 111 PRO A O 1
ATOM 921 N N . ILE A 1 112 ? -18.907 2.485 17.626 1.00 74.19 112 ILE A N 1
ATOM 922 C CA . ILE A 1 112 ? -17.668 3.238 17.373 1.00 74.19 112 ILE A CA 1
ATOM 923 C C . ILE A 1 112 ? -17.910 4.116 16.150 1.00 74.19 112 ILE A C 1
ATOM 925 O O . ILE A 1 112 ? -17.966 3.619 15.021 1.00 74.19 112 ILE A O 1
ATOM 929 N N . ASN A 1 113 ? -18.061 5.416 16.378 1.00 72.56 113 ASN A N 1
ATOM 930 C CA . ASN A 1 113 ? -18.170 6.370 15.296 1.00 72.56 113 ASN A CA 1
ATOM 931 C C . ASN A 1 113 ? -16.758 6.730 14.829 1.00 72.56 113 ASN A C 1
ATOM 933 O O . ASN A 1 113 ? -15.922 7.152 15.627 1.00 72.56 113 ASN A O 1
ATOM 937 N N . PHE A 1 114 ? -16.485 6.540 13.542 1.00 73.69 114 PHE A N 1
ATOM 938 C CA . PHE A 1 114 ? -15.232 6.953 12.920 1.00 73.69 114 PHE A CA 1
ATOM 939 C C . PHE A 1 114 ? -15.481 8.273 12.186 1.00 73.69 114 PHE A C 1
ATOM 941 O O . PHE A 1 114 ? -15.777 8.245 10.986 1.00 73.69 114 PHE A O 1
ATOM 948 N N . PRO A 1 115 ? -15.411 9.431 12.872 1.00 63.47 115 PRO A N 1
ATOM 949 C CA . PRO A 1 115 ? -15.653 10.709 12.224 1.00 63.47 115 PRO A CA 1
ATOM 950 C C . PRO A 1 115 ? -14.650 10.894 11.081 1.00 63.47 115 PRO A C 1
ATOM 952 O O . PRO A 1 115 ? -13.447 10.706 11.252 1.00 63.47 115 PRO A O 1
ATOM 955 N N . ASN A 1 116 ? -15.166 11.228 9.899 1.00 71.12 116 ASN A N 1
ATOM 956 C CA . ASN A 1 116 ? -14.404 11.591 8.702 1.00 71.12 116 ASN A CA 1
ATOM 957 C C . ASN A 1 116 ? -13.439 10.539 8.132 1.00 71.12 116 ASN A C 1
ATOM 959 O O . ASN A 1 116 ? -12.753 10.849 7.166 1.00 71.12 116 ASN A O 1
ATOM 963 N N . LEU A 1 117 ? -13.399 9.294 8.621 1.00 76.06 117 LEU A N 1
ATOM 964 C CA . LEU A 1 117 ? -12.441 8.294 8.116 1.00 76.06 117 LEU A CA 1
ATOM 965 C C . LEU A 1 117 ? -12.639 8.003 6.619 1.00 76.06 117 LEU A C 1
ATOM 967 O O . LEU A 1 117 ? -11.675 7.838 5.879 1.00 76.06 117 LEU A O 1
ATOM 971 N N . TYR A 1 118 ? -13.893 8.002 6.162 1.00 75.00 118 TYR A N 1
ATOM 972 C CA . TYR A 1 118 ? -14.225 7.850 4.746 1.00 75.00 118 TYR A CA 1
ATOM 973 C C . TYR A 1 118 ? -13.771 9.058 3.913 1.00 75.00 118 TYR A C 1
ATOM 975 O O . TYR A 1 118 ? -13.195 8.882 2.843 1.00 75.00 118 TYR A O 1
ATOM 983 N N . ALA A 1 119 ? -13.972 10.277 4.424 1.00 80.25 119 ALA A N 1
ATOM 984 C CA . ALA A 1 119 ? -13.539 11.506 3.761 1.00 80.25 119 ALA A CA 1
ATOM 985 C C . ALA A 1 119 ? -12.006 11.613 3.707 1.00 80.25 119 ALA A C 1
ATOM 987 O O . ALA A 1 119 ? -11.456 11.949 2.665 1.00 80.25 119 ALA A O 1
ATOM 988 N N . ILE A 1 120 ? -11.317 11.246 4.792 1.00 82.69 120 ILE A N 1
ATOM 989 C CA . ILE A 1 120 ? -9.852 11.173 4.863 1.00 82.69 120 ILE A CA 1
ATOM 990 C C . ILE A 1 120 ? -9.330 10.137 3.866 1.00 82.69 120 ILE A C 1
ATOM 992 O O . ILE A 1 120 ? -8.391 10.425 3.132 1.00 82.69 120 ILE A O 1
ATOM 996 N N . ALA A 1 121 ? -9.952 8.957 3.782 1.00 81.88 121 ALA A N 1
ATOM 997 C CA . ALA A 1 121 ? -9.542 7.924 2.834 1.00 81.88 121 ALA A CA 1
ATOM 998 C C . ALA A 1 121 ? -9.665 8.387 1.376 1.00 81.88 121 ALA A C 1
ATOM 1000 O O . ALA A 1 121 ? -8.737 8.207 0.591 1.00 81.88 121 ALA A O 1
ATOM 1001 N N . TRP A 1 122 ? -10.784 9.019 1.017 1.00 79.88 122 TRP A N 1
ATOM 1002 C CA . TRP A 1 122 ? -10.969 9.580 -0.321 1.00 79.88 122 TRP A CA 1
ATOM 1003 C C . TRP A 1 122 ? -10.025 10.746 -0.607 1.00 79.88 122 TRP A C 1
ATOM 1005 O O . TRP A 1 122 ? -9.415 10.779 -1.674 1.00 79.88 122 TRP A O 1
ATOM 1015 N N . GLY A 1 123 ? -9.856 11.658 0.352 1.00 85.56 123 GLY A N 1
ATOM 1016 C CA . GLY A 1 123 ? -8.939 12.788 0.239 1.00 85.56 123 GLY A CA 1
ATOM 1017 C C . GLY A 1 123 ? -7.497 12.338 0.023 1.00 85.56 123 GLY A C 1
ATOM 1018 O O . GLY A 1 123 ? -6.845 12.818 -0.898 1.00 85.56 123 GLY A O 1
ATOM 1019 N N . LEU A 1 124 ? -7.023 11.357 0.797 1.00 83.69 124 LEU A N 1
ATOM 1020 C CA . LEU A 1 124 ? -5.679 10.792 0.653 1.00 83.69 124 LEU A CA 1
ATOM 1021 C C . LEU A 1 124 ? -5.491 10.056 -0.678 1.00 83.69 124 LEU A C 1
ATOM 1023 O O . LEU A 1 124 ? -4.440 10.195 -1.295 1.00 83.69 124 LEU A O 1
ATOM 1027 N N . CYS A 1 125 ? -6.502 9.328 -1.164 1.00 82.44 125 CYS A N 1
ATOM 1028 C CA . CYS A 1 125 ? -6.443 8.689 -2.483 1.00 82.44 125 CYS A CA 1
ATOM 1029 C C . CYS A 1 125 ? -6.328 9.718 -3.618 1.00 82.44 125 CYS A C 1
ATOM 1031 O O . CYS A 1 125 ? -5.471 9.581 -4.489 1.00 82.44 125 CYS A O 1
ATOM 1033 N N . ILE A 1 126 ? -7.158 10.765 -3.602 1.00 85.88 126 ILE A N 1
ATOM 1034 C CA . ILE A 1 126 ? -7.127 11.823 -4.624 1.00 85.88 126 ILE A CA 1
ATOM 1035 C C . ILE A 1 126 ? -5.803 12.590 -4.551 1.00 85.88 126 ILE A C 1
ATOM 1037 O O . ILE A 1 126 ? -5.154 12.813 -5.574 1.00 85.88 126 ILE A O 1
ATOM 1041 N N . PHE A 1 127 ? -5.362 12.932 -3.340 1.00 87.56 127 PHE A N 1
ATOM 1042 C CA . PHE A 1 127 ? -4.081 13.588 -3.108 1.00 87.56 127 PHE A CA 1
ATOM 1043 C C . PHE A 1 127 ? -2.907 12.733 -3.598 1.00 87.56 127 PHE A C 1
ATOM 1045 O O . PHE A 1 127 ? -2.032 13.236 -4.293 1.00 87.56 127 PHE A O 1
ATOM 1052 N N . SER A 1 128 ? -2.920 11.427 -3.321 1.00 84.94 128 SER A N 1
ATOM 1053 C CA . SER A 1 128 ? -1.921 10.468 -3.802 1.00 84.94 128 SER A CA 1
ATOM 1054 C C . SER A 1 128 ? -1.818 10.450 -5.327 1.00 84.94 128 SER A C 1
ATOM 1056 O O . SER A 1 128 ? -0.720 10.306 -5.865 1.00 84.94 128 SER A O 1
ATOM 1058 N N . TRP A 1 129 ? -2.944 10.541 -6.032 1.00 85.25 129 TRP A N 1
ATOM 1059 C CA . TRP A 1 129 ? -2.956 10.555 -7.492 1.00 85.25 129 TRP A CA 1
ATOM 1060 C C . TRP A 1 129 ? -2.415 11.874 -8.037 1.00 85.25 129 TRP A C 1
ATOM 1062 O O . TRP A 1 129 ? -1.562 11.856 -8.923 1.00 85.25 129 TRP A O 1
ATOM 1072 N N . GLY A 1 130 ? -2.850 13.002 -7.469 1.00 87.94 130 GLY A N 1
ATOM 1073 C CA . GLY A 1 130 ? -2.346 14.325 -7.837 1.00 87.94 130 GLY A CA 1
ATOM 1074 C C . GLY A 1 130 ? -0.843 14.462 -7.590 1.00 87.94 130 GLY A C 1
ATOM 1075 O O . GLY A 1 130 ? -0.111 14.911 -8.469 1.00 87.94 130 GLY A O 1
ATOM 1076 N N . LEU A 1 131 ? -0.364 13.988 -6.437 1.00 87.12 131 LEU A N 1
ATOM 1077 C CA . LEU A 1 131 ? 1.055 13.987 -6.094 1.00 87.12 131 LEU A CA 1
ATOM 1078 C C . LEU A 1 131 ? 1.872 13.112 -7.054 1.00 87.12 131 LEU A C 1
ATOM 1080 O O . LEU A 1 131 ? 2.948 13.524 -7.479 1.00 87.12 131 LEU A O 1
ATOM 1084 N N . SER A 1 132 ? 1.353 11.945 -7.454 1.00 85.94 132 SER A N 1
ATOM 1085 C CA . SER A 1 132 ? 2.010 11.091 -8.455 1.00 85.94 132 SER A CA 1
ATOM 1086 C C . SER A 1 132 ? 2.182 11.809 -9.800 1.00 85.94 132 SER A C 1
ATOM 1088 O O . SER A 1 132 ? 3.265 11.772 -10.385 1.00 85.94 132 SER A O 1
ATOM 1090 N N . ILE A 1 133 ? 1.149 12.518 -10.270 1.00 86.69 133 ILE A N 1
ATOM 1091 C CA . ILE A 1 133 ? 1.213 13.308 -11.511 1.00 86.69 133 ILE A CA 1
ATOM 1092 C C . ILE A 1 133 ? 2.234 14.442 -11.374 1.00 86.69 133 ILE A C 1
ATOM 1094 O O . ILE A 1 133 ? 3.090 14.600 -12.240 1.00 86.69 133 ILE A O 1
ATOM 1098 N N . ALA A 1 134 ? 2.179 15.198 -10.275 1.00 87.81 134 ALA A N 1
ATOM 1099 C CA . ALA A 1 134 ? 3.088 16.313 -10.024 1.00 87.81 134 ALA A CA 1
ATO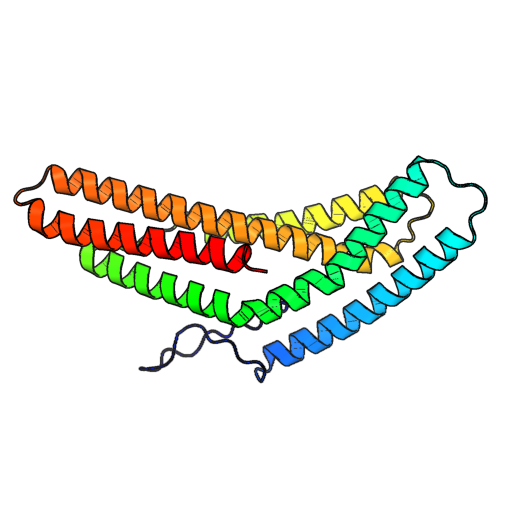M 1100 C C . ALA A 1 134 ? 4.558 15.867 -9.980 1.00 87.81 134 ALA A C 1
ATOM 1102 O O . ALA A 1 134 ? 5.408 16.505 -10.598 1.00 87.81 134 ALA A O 1
ATOM 1103 N N . ILE A 1 135 ? 4.852 14.744 -9.312 1.00 85.00 135 ILE A N 1
ATOM 1104 C CA . ILE A 1 135 ? 6.202 14.169 -9.270 1.00 85.00 135 ILE A CA 1
ATOM 1105 C C . ILE A 1 135 ? 6.654 13.786 -10.678 1.00 85.00 135 ILE A C 1
ATOM 1107 O O . ILE A 1 135 ? 7.730 14.201 -11.091 1.00 85.00 135 ILE A O 1
ATOM 1111 N N . ASN A 1 136 ? 5.843 13.052 -11.443 1.00 84.50 136 ASN A N 1
ATOM 1112 C CA . ASN A 1 136 ? 6.227 12.639 -12.796 1.00 84.50 136 ASN A CA 1
ATOM 1113 C C . ASN A 1 136 ? 6.459 13.830 -13.739 1.00 84.50 136 ASN A C 1
ATOM 1115 O O . ASN A 1 136 ? 7.423 13.828 -14.501 1.00 84.50 136 ASN A O 1
ATOM 1119 N N . LEU A 1 137 ? 5.617 14.865 -13.666 1.00 84.19 137 LEU A N 1
ATOM 1120 C CA . LEU A 1 137 ? 5.809 16.092 -14.441 1.00 84.19 137 LEU A CA 1
ATOM 1121 C C . LEU A 1 137 ? 7.089 16.819 -14.029 1.00 84.19 137 LEU A C 1
ATOM 1123 O O . LEU A 1 137 ? 7.853 17.246 -14.889 1.00 84.19 137 LEU A O 1
ATOM 1127 N N . SER A 1 138 ? 7.360 16.915 -12.725 1.00 83.62 138 SER A N 1
ATOM 1128 C CA . SER A 1 138 ? 8.612 17.485 -12.226 1.00 83.62 138 SER A CA 1
ATOM 1129 C C . SER A 1 138 ? 9.830 16.731 -12.766 1.00 83.62 138 SER A C 1
ATOM 1131 O O . SER A 1 138 ? 10.783 17.377 -13.192 1.00 83.62 138 SER A O 1
ATOM 1133 N N . GLN A 1 139 ? 9.786 15.395 -12.822 1.00 78.94 139 GLN A N 1
ATOM 1134 C CA . GLN A 1 139 ? 10.873 14.589 -13.388 1.00 78.94 139 GLN A CA 1
ATOM 1135 C C . GLN A 1 139 ? 11.048 14.821 -14.892 1.00 78.94 139 GLN A C 1
ATOM 1137 O O . GLN A 1 139 ? 12.179 14.958 -15.348 1.00 78.94 139 GLN A O 1
ATOM 1142 N N . TYR A 1 140 ? 9.952 14.941 -15.647 1.00 81.00 140 TYR A N 1
ATOM 1143 C CA . TYR A 1 140 ? 10.010 15.263 -17.075 1.00 81.00 140 TYR A CA 1
ATOM 1144 C C . TYR A 1 140 ? 10.704 16.607 -17.353 1.00 81.00 140 TYR A C 1
ATOM 1146 O O . TYR A 1 140 ? 11.479 16.712 -18.296 1.00 81.00 140 TYR A O 1
ATOM 1154 N N . PHE A 1 141 ? 10.461 17.632 -16.529 1.00 79.44 141 PHE A N 1
ATOM 1155 C CA . PHE A 1 141 ? 11.090 18.945 -16.714 1.00 79.44 141 PHE A CA 1
ATOM 1156 C C . PHE A 1 141 ? 12.536 19.015 -16.216 1.00 79.44 141 PHE A C 1
ATOM 1158 O O . PHE A 1 141 ? 13.334 19.754 -16.788 1.00 79.44 141 PHE A O 1
ATOM 1165 N N . LEU A 1 142 ? 12.877 18.294 -15.144 1.00 74.88 142 LEU A N 1
ATOM 1166 C CA . LEU A 1 142 ? 14.224 18.336 -14.568 1.00 74.88 142 LEU A CA 1
ATOM 1167 C C . LEU A 1 142 ? 15.227 17.446 -15.306 1.00 74.88 142 LEU A C 1
ATOM 1169 O O . LEU A 1 142 ? 16.424 17.715 -15.229 1.00 74.88 142 LEU A O 1
ATOM 1173 N N . GLN A 1 143 ? 14.773 16.383 -15.975 1.00 67.94 143 GLN A N 1
ATOM 1174 C CA . GLN A 1 143 ? 15.665 15.385 -16.559 1.00 67.94 143 GLN A CA 1
ATOM 1175 C C . GLN A 1 143 ? 15.552 15.311 -18.085 1.00 67.94 143 GLN A C 1
ATOM 1177 O O . GLN A 1 143 ? 14.515 14.886 -18.595 1.00 67.94 143 GLN A O 1
ATOM 1182 N N . PRO A 1 144 ? 16.636 15.606 -18.824 1.00 66.00 144 PRO A N 1
ATOM 1183 C CA . PRO A 1 144 ? 16.627 15.550 -20.286 1.00 66.00 144 PRO A CA 1
ATOM 1184 C C . PRO A 1 144 ? 16.447 14.123 -20.838 1.00 66.00 144 PRO A C 1
ATOM 1186 O O . PRO A 1 144 ? 15.876 13.951 -21.911 1.00 66.00 144 PRO A O 1
ATOM 1189 N N . ASP A 1 145 ? 16.851 13.093 -20.087 1.00 66.06 145 ASP A N 1
ATOM 1190 C CA . ASP A 1 145 ? 16.720 11.680 -20.484 1.00 66.06 145 ASP A CA 1
ATOM 1191 C C . ASP A 1 145 ? 15.331 11.072 -20.203 1.00 66.06 145 ASP A C 1
ATOM 1193 O O . ASP A 1 145 ? 15.070 9.902 -20.520 1.00 66.06 145 ASP A O 1
ATOM 1197 N N . PHE A 1 146 ? 14.417 11.824 -19.580 1.00 68.94 146 PHE A N 1
ATOM 1198 C CA . PHE A 1 146 ? 13.109 11.310 -19.185 1.00 68.94 146 PHE A CA 1
ATOM 1199 C C . PHE A 1 146 ? 12.081 11.495 -20.307 1.00 68.94 146 PHE A C 1
ATOM 1201 O O . PHE A 1 146 ? 11.449 12.538 -20.450 1.00 68.94 146 PHE A O 1
ATOM 1208 N N . LYS A 1 147 ? 11.863 10.448 -21.108 1.00 77.25 147 LYS A N 1
ATOM 1209 C CA . LYS A 1 147 ? 10.802 10.446 -22.126 1.00 77.25 147 LYS A CA 1
ATOM 1210 C C . LYS A 1 147 ? 9.420 10.442 -21.465 1.00 77.25 147 LYS A C 1
ATOM 1212 O O . LYS A 1 147 ? 9.197 9.717 -20.497 1.00 77.25 147 LYS A O 1
ATOM 1217 N N . LEU A 1 148 ? 8.445 11.130 -22.068 1.00 74.31 148 LEU A N 1
ATOM 1218 C CA . LEU A 1 148 ? 7.042 11.131 -21.609 1.00 74.31 148 LEU A CA 1
ATOM 1219 C C . LEU A 1 148 ? 6.442 9.725 -21.468 1.00 74.31 148 LEU A C 1
ATOM 1221 O O . LEU A 1 148 ? 5.545 9.510 -20.658 1.00 74.31 148 LEU A O 1
ATOM 1225 N N . TRP A 1 149 ? 6.939 8.755 -22.236 1.00 75.75 149 TRP A N 1
ATOM 1226 C CA . TRP A 1 149 ? 6.438 7.385 -22.188 1.00 75.75 149 TRP A CA 1
ATOM 1227 C C . TRP A 1 149 ? 6.836 6.633 -20.912 1.00 75.75 149 TRP A C 1
ATOM 1229 O O . TRP A 1 149 ? 6.110 5.753 -20.457 1.00 75.75 149 TRP A O 1
ATOM 1239 N N . TYR A 1 150 ? 7.922 7.052 -20.259 1.00 79.25 150 TYR A N 1
ATOM 1240 C CA . TYR A 1 150 ? 8.331 6.510 -18.966 1.00 79.25 150 TYR A CA 1
ATOM 1241 C C . TYR A 1 150 ? 7.346 6.885 -17.853 1.00 79.25 150 TYR A C 1
ATOM 1243 O O . TYR A 1 150 ? 7.124 6.092 -16.938 1.00 79.25 150 TYR A O 1
ATOM 1251 N N . THR A 1 151 ? 6.684 8.041 -17.966 1.00 79.62 151 THR A N 1
ATOM 1252 C CA . THR A 1 151 ? 5.679 8.518 -17.006 1.00 79.62 151 THR A CA 1
ATOM 1253 C C . THR A 1 151 ? 4.577 7.493 -16.752 1.00 79.62 151 THR A C 1
ATOM 1255 O O . THR A 1 151 ? 4.130 7.349 -15.619 1.00 79.62 151 THR A O 1
ATOM 1258 N N . PHE A 1 152 ? 4.157 6.735 -17.768 1.00 80.50 152 PHE A N 1
ATOM 1259 C CA . PHE A 1 152 ? 3.092 5.740 -17.612 1.00 80.50 152 PHE A CA 1
ATOM 1260 C C . PHE A 1 152 ? 3.510 4.557 -16.733 1.00 80.50 152 PHE A C 1
ATOM 1262 O O . PHE A 1 152 ? 2.700 4.075 -15.942 1.00 80.50 152 PHE A O 1
ATOM 1269 N N . ALA A 1 153 ? 4.776 4.135 -16.812 1.00 81.62 153 ALA A N 1
ATOM 1270 C CA . ALA A 1 153 ? 5.316 3.099 -15.936 1.00 81.62 153 ALA A CA 1
ATOM 1271 C C . ALA A 1 153 ? 5.476 3.618 -14.498 1.00 81.62 153 ALA A C 1
ATOM 1273 O O . ALA A 1 153 ? 5.051 2.976 -13.544 1.00 81.62 153 ALA A O 1
ATOM 1274 N N . TYR A 1 154 ? 6.039 4.812 -14.313 1.00 82.62 154 TYR A N 1
ATOM 1275 C CA . TYR A 1 154 ? 6.314 5.328 -12.968 1.00 82.62 154 TYR A CA 1
ATOM 1276 C C . TYR A 1 154 ? 5.072 5.842 -12.236 1.00 82.62 154 TYR A C 1
ATOM 1278 O O . TYR A 1 154 ? 4.992 5.727 -11.010 1.00 82.62 154 TYR A O 1
ATOM 1286 N N . TYR A 1 155 ? 4.083 6.371 -12.959 1.00 85.75 155 TYR A N 1
ATOM 1287 C CA . TYR A 1 155 ? 2.846 6.893 -12.380 1.00 85.75 155 TYR A CA 1
ATOM 1288 C C . TYR A 1 155 ? 2.127 5.853 -11.520 1.00 85.75 155 TYR A C 1
ATOM 1290 O O . TYR A 1 155 ? 1.757 6.153 -10.379 1.00 85.75 155 TYR A O 1
ATOM 1298 N N . HIS A 1 156 ? 1.950 4.632 -12.037 1.00 82.75 156 HIS A N 1
ATOM 1299 C CA . HIS A 1 156 ? 1.211 3.608 -11.308 1.00 82.75 156 HIS A CA 1
ATOM 1300 C C . HIS A 1 156 ? 2.004 3.127 -10.077 1.00 82.75 156 HIS A C 1
ATOM 1302 O O . HIS A 1 156 ? 1.406 2.915 -9.024 1.00 82.75 156 HIS A O 1
ATOM 1308 N N . ILE A 1 157 ? 3.339 3.015 -10.164 1.00 85.44 157 ILE A N 1
ATOM 1309 C CA . ILE A 1 157 ? 4.204 2.582 -9.050 1.00 85.44 157 ILE A CA 1
ATOM 1310 C C . ILE A 1 157 ? 4.117 3.590 -7.903 1.00 85.44 157 ILE A C 1
ATOM 1312 O O . ILE A 1 157 ? 3.863 3.219 -6.756 1.00 85.44 157 ILE A O 1
ATOM 1316 N N . ILE A 1 158 ? 4.273 4.878 -8.218 1.00 85.25 158 ILE A N 1
ATOM 1317 C CA . ILE A 1 158 ? 4.214 5.962 -7.232 1.00 85.25 158 ILE A CA 1
ATOM 1318 C C . ILE A 1 158 ? 2.811 6.050 -6.620 1.00 85.25 158 ILE A C 1
ATOM 1320 O O . ILE A 1 158 ? 2.674 6.206 -5.405 1.00 85.25 158 ILE A O 1
ATOM 1324 N N . ALA A 1 159 ? 1.758 5.903 -7.428 1.00 85.06 159 ALA A N 1
ATOM 1325 C CA . ALA A 1 159 ? 0.386 5.876 -6.930 1.00 85.06 159 ALA A CA 1
ATOM 1326 C C . ALA A 1 159 ? 0.143 4.689 -5.979 1.00 85.06 159 ALA A C 1
ATOM 1328 O O . ALA A 1 159 ? -0.433 4.879 -4.908 1.00 85.06 159 ALA A O 1
ATOM 1329 N N . MET A 1 160 ? 0.618 3.484 -6.318 1.00 81.75 160 MET A N 1
ATOM 1330 C CA . MET A 1 160 ? 0.500 2.301 -5.455 1.00 81.75 160 MET A CA 1
ATOM 1331 C C . MET A 1 160 ? 1.252 2.479 -4.134 1.00 81.75 160 MET A C 1
ATOM 1333 O O . MET A 1 160 ? 0.699 2.173 -3.075 1.00 81.75 160 MET A O 1
ATOM 1337 N N . LEU A 1 161 ? 2.473 3.018 -4.176 1.00 84.31 161 LEU A N 1
ATOM 1338 C CA . LEU A 1 161 ? 3.270 3.273 -2.980 1.00 84.31 161 LEU A CA 1
ATOM 1339 C C . LEU A 1 161 ? 2.568 4.281 -2.060 1.00 84.31 161 LEU A C 1
ATOM 1341 O O . LEU A 1 161 ? 2.345 3.996 -0.886 1.00 84.31 161 LEU A O 1
ATOM 1345 N N . ASN A 1 162 ? 2.131 5.424 -2.591 1.00 85.06 162 ASN A N 1
ATOM 1346 C CA . ASN A 1 162 ? 1.397 6.434 -1.821 1.00 85.06 162 ASN A CA 1
ATOM 1347 C C . ASN A 1 162 ? 0.081 5.893 -1.231 1.00 85.06 162 ASN A C 1
ATOM 1349 O O . ASN A 1 162 ? -0.297 6.234 -0.105 1.00 85.06 162 ASN A O 1
ATOM 1353 N N . CYS A 1 163 ? -0.605 5.002 -1.947 1.00 81.56 163 CYS A N 1
ATOM 1354 C CA . CYS A 1 163 ? -1.791 4.328 -1.428 1.00 81.56 163 CYS A CA 1
ATOM 1355 C C . CYS A 1 163 ? -1.470 3.361 -0.279 1.00 81.56 163 CYS A C 1
ATOM 1357 O O . CYS A 1 163 ? -2.271 3.246 0.650 1.00 81.56 163 CYS A O 1
ATOM 1359 N N . PHE A 1 164 ? -0.310 2.701 -0.297 1.00 82.44 164 PHE A N 1
ATOM 1360 C CA . PHE A 1 164 ? 0.150 1.872 0.819 1.00 82.44 164 PHE A CA 1
ATOM 1361 C C . PHE A 1 164 ? 0.385 2.714 2.084 1.00 82.44 164 PHE A C 1
ATOM 1363 O O . PHE A 1 164 ? -0.141 2.384 3.149 1.00 82.44 164 PHE A O 1
ATOM 1370 N N . TRP A 1 165 ? 1.063 3.859 1.953 1.00 82.94 165 TRP A N 1
ATOM 1371 C CA . TRP A 1 165 ? 1.234 4.823 3.050 1.00 82.94 165 TRP A CA 1
ATOM 1372 C C . TRP A 1 165 ? -0.102 5.355 3.576 1.00 82.94 165 TRP A C 1
ATOM 1374 O O . TRP A 1 165 ? -0.318 5.427 4.786 1.00 82.94 165 TRP A O 1
ATOM 1384 N N . SER A 1 166 ? -1.033 5.665 2.675 1.00 84.00 166 SER A N 1
ATOM 1385 C CA . SER A 1 166 ? -2.378 6.123 3.038 1.00 84.00 166 SER A CA 1
ATOM 1386 C C . SER A 1 166 ? -3.153 5.050 3.809 1.00 84.00 166 SER A C 1
ATOM 1388 O O . SER A 1 166 ? -3.792 5.347 4.816 1.00 84.00 166 SER A O 1
ATOM 1390 N N . LEU A 1 167 ? -3.066 3.785 3.383 1.00 81.00 167 LEU A N 1
ATOM 1391 C CA . LEU A 1 167 ? -3.694 2.660 4.075 1.00 81.00 167 LEU A CA 1
ATOM 1392 C C . LEU A 1 167 ? -3.113 2.473 5.481 1.00 81.00 167 LEU A C 1
ATOM 1394 O O . LEU A 1 167 ? -3.868 2.245 6.428 1.00 81.00 167 LEU A O 1
ATOM 1398 N N . TRP A 1 168 ? -1.792 2.579 5.629 1.00 82.31 168 TRP A N 1
ATOM 1399 C CA . TRP A 1 168 ? -1.136 2.541 6.935 1.00 82.31 168 TRP A CA 1
ATOM 1400 C C . TRP A 1 168 ? -1.650 3.657 7.846 1.00 82.31 168 TRP A C 1
ATOM 1402 O O . TRP A 1 168 ? -2.145 3.378 8.939 1.00 82.31 168 TRP A O 1
ATOM 1412 N N . TYR A 1 169 ? -1.636 4.897 7.355 1.00 83.88 169 TYR A N 1
ATOM 1413 C CA . TYR A 1 169 ? -2.113 6.061 8.095 1.00 83.88 169 TYR A CA 1
ATOM 1414 C C . TYR A 1 169 ? -3.559 5.883 8.577 1.00 83.88 169 TYR A C 1
ATOM 1416 O O . TYR A 1 169 ? -3.830 6.024 9.767 1.00 83.88 169 TYR A O 1
ATOM 1424 N N . ILE A 1 170 ? -4.474 5.478 7.689 1.00 84.56 170 ILE A N 1
ATOM 1425 C CA . ILE A 1 170 ? -5.890 5.254 8.022 1.00 84.56 170 ILE A CA 1
ATOM 1426 C C . ILE A 1 170 ? -6.048 4.195 9.118 1.00 84.56 170 ILE A C 1
ATOM 1428 O O . ILE A 1 170 ? -6.853 4.380 10.033 1.00 84.56 170 ILE A O 1
ATOM 1432 N N . ASN A 1 171 ? -5.293 3.094 9.052 1.00 83.81 171 ASN A N 1
ATOM 1433 C CA . ASN A 1 171 ? -5.347 2.055 10.080 1.00 83.81 171 ASN A CA 1
ATOM 1434 C C . ASN A 1 171 ? -4.866 2.588 11.436 1.00 83.81 171 ASN A C 1
ATOM 1436 O O . ASN A 1 171 ? -5.547 2.383 12.441 1.00 83.81 171 ASN A O 1
ATOM 1440 N N . CYS A 1 172 ? -3.750 3.321 11.470 1.00 83.88 172 CYS A N 1
ATOM 1441 C CA . CYS A 1 172 ? -3.256 3.961 12.691 1.00 83.88 172 CYS A CA 1
ATOM 1442 C C . CYS A 1 172 ? -4.272 4.962 13.261 1.00 83.88 172 CYS A C 1
ATOM 1444 O O . CYS A 1 172 ? -4.543 4.948 14.462 1.00 83.88 172 CYS A O 1
ATOM 1446 N N . THR A 1 173 ? -4.898 5.784 12.413 1.00 86.00 173 THR A N 1
ATOM 1447 C CA . THR A 1 173 ? -5.960 6.711 12.827 1.00 86.00 173 THR A CA 1
ATOM 1448 C C . THR A 1 173 ? -7.167 5.964 13.394 1.00 86.00 173 THR A C 1
ATOM 1450 O O . THR A 1 173 ? -7.690 6.360 14.434 1.00 86.00 173 THR A O 1
ATOM 1453 N N . ALA A 1 174 ? -7.592 4.864 12.765 1.00 84.62 174 ALA A N 1
ATOM 1454 C CA . ALA A 1 174 ? -8.705 4.049 13.246 1.00 84.62 174 ALA A CA 1
ATOM 1455 C C . ALA A 1 174 ? -8.422 3.454 14.636 1.00 84.62 174 ALA A C 1
ATOM 1457 O O . ALA A 1 174 ? -9.265 3.562 15.530 1.00 84.62 174 ALA A O 1
ATOM 1458 N N . PHE A 1 175 ? -7.222 2.904 14.854 1.00 86.12 175 PHE A N 1
ATOM 1459 C CA . PHE A 1 175 ? -6.799 2.426 16.174 1.00 86.12 175 PHE A CA 1
ATOM 1460 C C . PHE A 1 175 ? -6.750 3.550 17.209 1.00 86.12 175 PHE A C 1
ATOM 1462 O O . PHE A 1 175 ? -7.276 3.392 18.310 1.00 86.12 175 PHE A O 1
ATOM 1469 N N . GLY A 1 176 ? -6.182 4.703 16.849 1.00 86.19 176 GLY A N 1
ATOM 1470 C CA . GLY A 1 176 ? -6.111 5.862 17.736 1.00 86.19 176 GLY A CA 1
ATOM 1471 C C . GLY A 1 176 ? -7.488 6.401 18.133 1.00 86.19 176 GLY A C 1
ATOM 1472 O O . GLY A 1 176 ? -7.676 6.844 19.264 1.00 86.19 176 GLY A O 1
ATOM 1473 N N . THR A 1 177 ? -8.470 6.364 17.233 1.00 86.44 177 THR A N 1
ATOM 1474 C CA . THR A 1 177 ? -9.852 6.773 17.534 1.00 86.44 177 THR A CA 1
ATOM 1475 C C . THR A 1 177 ? -10.567 5.753 18.418 1.00 86.44 177 THR A C 1
ATOM 1477 O O . THR A 1 177 ? -11.189 6.141 19.404 1.00 86.44 177 THR A O 1
ATOM 1480 N N . ALA A 1 178 ? -10.441 4.454 18.128 1.00 86.75 178 ALA A N 1
ATOM 1481 C CA . ALA A 1 178 ? -11.052 3.406 18.947 1.00 86.75 178 ALA A CA 1
ATOM 1482 C C . ALA A 1 178 ? -10.472 3.369 20.371 1.00 86.75 178 ALA A C 1
ATOM 1484 O O . ALA A 1 178 ? -11.225 3.282 21.337 1.00 86.75 178 ALA A O 1
ATOM 1485 N N . SER A 1 179 ? -9.150 3.512 20.502 1.00 87.00 179 SER A N 1
ATOM 1486 C CA . SER A 1 179 ? -8.457 3.579 21.792 1.00 87.00 179 SER A CA 1
ATOM 1487 C C . SER A 1 179 ? -8.921 4.776 22.631 1.00 87.00 179 SER A C 1
ATOM 1489 O O . SER A 1 179 ? -9.308 4.602 23.786 1.00 87.00 179 SER A O 1
ATOM 1491 N N . ARG A 1 180 ? -8.999 5.975 22.032 1.00 88.50 180 ARG A N 1
ATOM 1492 C CA . ARG A 1 180 ? -9.521 7.178 22.708 1.00 88.50 180 ARG A CA 1
ATOM 1493 C C . ARG A 1 180 ? -10.980 7.027 23.136 1.00 88.50 180 ARG A C 1
ATOM 1495 O O . ARG A 1 180 ? -11.331 7.414 24.244 1.00 88.50 180 ARG A O 1
ATOM 1502 N N . SER A 1 181 ? -11.823 6.438 22.286 1.00 86.62 181 SER A N 1
ATOM 1503 C CA . SER A 1 181 ? -13.222 6.179 22.638 1.00 86.62 181 SER A CA 1
ATOM 1504 C C . SER A 1 181 ? -13.343 5.199 23.805 1.00 86.62 181 SER A C 1
ATOM 1506 O O . SER A 1 181 ? -14.168 5.413 24.686 1.00 86.62 181 SER A O 1
ATOM 1508 N N . LEU A 1 182 ? -12.530 4.140 23.823 1.00 86.75 182 LEU A N 1
ATOM 1509 C CA . LEU A 1 182 ? -12.516 3.158 24.905 1.00 86.75 182 LEU A CA 1
ATOM 1510 C C . LEU A 1 182 ? -12.015 3.768 26.222 1.00 86.75 182 LEU A C 1
ATOM 1512 O O . LEU A 1 182 ? -12.599 3.493 27.265 1.00 86.75 182 LEU A O 1
ATOM 1516 N N . ALA A 1 183 ? -10.989 4.622 26.172 1.00 87.00 183 ALA A N 1
ATOM 1517 C CA . ALA A 1 183 ? -10.489 5.346 27.340 1.00 87.00 183 ALA A CA 1
ATOM 1518 C C . ALA A 1 183 ? -11.567 6.247 27.962 1.00 87.00 183 ALA A C 1
ATOM 1520 O O . ALA A 1 183 ? -11.757 6.215 29.173 1.00 87.00 183 ALA A O 1
ATOM 1521 N N . LYS A 1 184 ? -12.338 6.962 27.132 1.00 87.00 184 LYS A N 1
ATOM 1522 C CA . LYS A 1 184 ? -13.450 7.795 27.604 1.00 87.00 184 LYS A CA 1
ATOM 1523 C C . LYS A 1 184 ? -14.541 6.975 28.309 1.00 87.00 184 LYS A C 1
ATOM 1525 O O . LYS A 1 184 ? -14.956 7.327 29.404 1.00 87.00 184 LYS A O 1
ATOM 1530 N N . PHE A 1 185 ? -14.967 5.849 27.727 1.00 84.31 185 PHE A N 1
ATOM 1531 C CA . PHE A 1 185 ? -15.956 4.971 28.377 1.00 84.31 185 PHE A CA 1
ATOM 1532 C C . PHE A 1 185 ? -15.437 4.336 29.669 1.00 84.31 185 PHE A C 1
ATOM 1534 O O . PHE A 1 185 ? -16.217 4.065 30.584 1.00 84.31 185 PHE A O 1
ATOM 1541 N N . LEU A 1 186 ? -14.133 4.072 29.738 1.00 85.00 186 LEU A N 1
ATOM 1542 C CA . LEU A 1 186 ? -13.492 3.564 30.941 1.00 85.00 186 LEU A CA 1
ATOM 1543 C C . LEU A 1 186 ? -13.524 4.608 32.064 1.00 85.00 186 LEU A C 1
ATOM 1545 O O . LEU A 1 186 ? -13.913 4.262 33.175 1.00 85.00 186 LEU A O 1
ATOM 1549 N N . GLU A 1 187 ? -13.171 5.858 31.763 1.00 86.38 187 GLU A N 1
ATOM 1550 C CA . GLU A 1 187 ? -13.226 6.993 32.695 1.00 86.38 187 GLU A CA 1
ATOM 1551 C C . GLU A 1 187 ? -14.650 7.206 33.231 1.00 86.38 187 GLU A C 1
ATOM 1553 O O . GLU A 1 187 ? -14.866 7.110 34.436 1.00 86.38 187 GLU A O 1
ATOM 1558 N N . GLU A 1 188 ? -15.646 7.310 32.343 1.00 85.12 188 GLU A N 1
ATOM 1559 C CA . GLU A 1 188 ? -17.066 7.439 32.718 1.00 85.12 188 GLU A CA 1
ATOM 1560 C C . GLU A 1 188 ? -17.566 6.262 33.579 1.00 85.12 188 GLU A C 1
ATOM 1562 O O . GLU A 1 188 ? -18.430 6.411 34.441 1.00 85.12 188 GLU A O 1
ATOM 1567 N N . THR A 1 189 ? -17.035 5.056 33.357 1.00 83.25 189 THR A N 1
ATOM 1568 C CA . THR A 1 189 ? -17.432 3.875 34.135 1.00 83.25 189 THR A CA 1
ATOM 1569 C C . THR A 1 189 ? -16.793 3.853 35.519 1.00 83.25 189 THR A C 1
ATOM 1571 O O . THR A 1 189 ? -17.431 3.376 36.461 1.00 83.25 189 THR A O 1
ATOM 1574 N N . LEU A 1 190 ? -15.558 4.340 35.661 1.00 81.81 190 LEU A N 1
ATOM 1575 C CA . LEU A 1 190 ? -14.879 4.431 36.956 1.00 81.81 190 LEU A CA 1
ATOM 1576 C C . LEU A 1 190 ? -15.609 5.381 37.916 1.00 81.81 190 LEU A C 1
ATOM 1578 O O . LEU A 1 190 ? -15.579 5.149 39.121 1.00 81.81 190 LEU A O 1
ATOM 1582 N N . GLU A 1 191 ? -16.317 6.377 37.383 1.00 82.81 191 GLU A N 1
ATOM 1583 C CA . GLU A 1 191 ? -17.151 7.317 38.143 1.00 82.81 191 GLU A CA 1
ATOM 1584 C C . GLU A 1 191 ? -18.552 6.765 38.498 1.00 82.81 191 GLU A C 1
ATOM 1586 O O . GLU A 1 191 ? -19.290 7.388 39.260 1.00 82.81 191 GLU A O 1
ATOM 1591 N N . SER A 1 192 ? -18.938 5.591 37.978 1.00 78.56 192 SER A N 1
ATOM 1592 C CA . SER A 1 192 ? -20.288 5.015 38.133 1.00 78.56 192 SER A CA 1
ATOM 1593 C C . SER A 1 192 ? -20.412 3.970 39.260 1.00 78.56 192 SER A C 1
ATOM 1595 O O . SER A 1 192 ? -19.433 3.351 39.680 1.00 78.56 192 SER A O 1
ATOM 1597 N N . GLU A 1 193 ? -21.640 3.704 39.731 1.00 58.03 193 GLU A N 1
ATOM 1598 C CA . GLU A 1 193 ? -21.905 2.653 40.726 1.00 58.03 193 GLU A CA 1
ATOM 1599 C C . GLU A 1 193 ? -21.615 1.240 40.169 1.00 58.03 193 GLU A C 1
ATOM 1601 O O . GLU A 1 193 ? -22.189 0.809 39.168 1.00 58.03 193 GLU A O 1
ATOM 1606 N N . LYS A 1 194 ? -20.770 0.476 40.883 1.00 65.31 194 LYS A N 1
ATOM 1607 C CA . LYS A 1 194 ? -20.305 -0.903 40.580 1.00 65.31 194 LYS A CA 1
ATOM 1608 C C . LYS A 1 194 ? -19.328 -1.023 39.387 1.00 65.31 194 LYS A C 1
ATOM 1610 O O . LYS A 1 194 ? -19.580 -1.779 38.442 1.00 65.31 194 LYS A O 1
ATOM 1615 N N . PRO A 1 195 ? -18.137 -0.399 39.473 1.00 70.12 195 PRO A N 1
ATOM 1616 C CA . PRO A 1 195 ? -17.156 -0.366 38.383 1.00 70.12 195 PRO A CA 1
ATOM 1617 C C . PRO A 1 195 ? -16.536 -1.736 38.061 1.00 70.12 195 PRO A C 1
ATOM 1619 O O . PRO A 1 195 ? -16.153 -1.988 36.920 1.00 70.12 195 PRO A O 1
ATOM 1622 N N . ALA A 1 196 ? -16.462 -2.658 39.029 1.00 72.00 196 ALA A N 1
ATOM 1623 C CA . ALA A 1 196 ? -15.663 -3.882 38.911 1.00 72.00 196 ALA A CA 1
ATOM 1624 C C . ALA A 1 196 ? -16.084 -4.816 37.756 1.00 72.00 196 ALA A C 1
ATOM 1626 O O . ALA A 1 196 ? -15.224 -5.324 37.040 1.00 72.00 196 ALA A O 1
ATOM 1627 N N . GLN A 1 197 ? -17.388 -5.025 37.532 1.00 72.69 197 GLN A N 1
ATOM 1628 C CA . GLN A 1 197 ? -17.867 -5.942 36.483 1.00 72.69 197 GLN A CA 1
ATOM 1629 C C . GLN A 1 197 ? -17.708 -5.359 35.072 1.00 72.69 197 GLN A C 1
ATOM 1631 O O . GLN A 1 197 ? -17.322 -6.072 34.143 1.00 72.69 197 GLN A O 1
ATOM 1636 N N . LYS A 1 198 ? -17.967 -4.056 34.904 1.00 75.94 198 LYS A N 1
ATOM 1637 C CA . LYS A 1 198 ? -17.771 -3.370 33.620 1.00 75.94 198 LYS A CA 1
ATOM 1638 C C . LYS A 1 198 ? -16.287 -3.199 33.290 1.00 75.94 198 LYS A C 1
ATOM 1640 O O . LYS A 1 198 ? -15.896 -3.363 32.136 1.00 75.94 198 LYS A O 1
ATOM 1645 N N . LEU A 1 199 ? -15.444 -2.973 34.299 1.00 81.19 199 LEU A N 1
ATOM 1646 C CA . LEU A 1 199 ? -13.993 -2.858 34.147 1.00 81.19 199 LEU A CA 1
ATOM 1647 C C . LEU A 1 199 ? -13.373 -4.110 33.510 1.00 81.19 199 LEU A C 1
ATOM 1649 O O . LEU A 1 199 ? -12.532 -3.997 32.617 1.00 81.19 199 LEU A O 1
ATOM 1653 N N . THR A 1 200 ? -13.818 -5.309 33.901 1.00 82.75 200 THR A N 1
ATOM 1654 C CA . THR A 1 200 ? -13.363 -6.561 33.277 1.00 82.75 200 THR A CA 1
ATOM 1655 C C . THR A 1 200 ? -13.713 -6.614 31.787 1.00 82.75 200 THR A C 1
ATOM 1657 O O . THR A 1 200 ? -12.874 -6.999 30.971 1.00 82.75 200 THR A O 1
ATOM 1660 N N . GLN A 1 201 ? -14.914 -6.175 31.397 1.00 82.62 201 GLN A N 1
ATOM 1661 C CA . GLN A 1 201 ? -15.341 -6.162 29.993 1.00 82.62 201 GLN A CA 1
ATOM 1662 C C . GLN A 1 201 ? -14.536 -5.159 29.152 1.00 82.62 201 GLN A C 1
ATOM 1664 O O . GLN A 1 201 ? -14.113 -5.494 28.042 1.00 82.62 201 GLN A O 1
ATOM 1669 N N . TYR A 1 202 ? -14.242 -3.972 29.692 1.00 83.56 202 TYR A N 1
ATOM 1670 C CA . TYR A 1 202 ? -13.380 -2.992 29.021 1.00 83.56 202 TYR A CA 1
ATOM 1671 C C . TYR A 1 202 ? -11.931 -3.450 28.910 1.00 83.56 202 TYR A C 1
ATOM 1673 O O . TYR A 1 202 ? -11.314 -3.260 27.863 1.00 83.56 202 TYR A O 1
ATOM 1681 N N . ARG A 1 203 ? -11.401 -4.130 29.934 1.00 85.25 203 ARG A N 1
ATOM 1682 C CA . ARG A 1 203 ? -10.076 -4.756 29.857 1.00 85.25 203 ARG A CA 1
ATOM 1683 C C . ARG A 1 203 ? -10.011 -5.756 28.706 1.00 85.25 203 ARG A C 1
ATOM 1685 O O . ARG A 1 203 ? -9.052 -5.725 27.942 1.00 85.25 203 ARG A O 1
ATOM 1692 N N . HIS A 1 204 ? -11.024 -6.608 28.542 1.00 86.88 204 HIS A N 1
ATOM 1693 C CA . HIS A 1 204 ? -11.071 -7.535 27.409 1.00 86.88 204 HIS A CA 1
ATOM 1694 C C . HIS A 1 204 ? -11.124 -6.809 26.057 1.00 86.88 204 HIS A C 1
ATOM 1696 O O . HIS A 1 204 ? -10.420 -7.211 25.137 1.00 86.88 204 HIS A O 1
ATOM 1702 N N . LEU A 1 205 ? -11.887 -5.717 25.935 1.00 85.88 205 LEU A N 1
ATOM 1703 C CA . LEU A 1 205 ? -11.898 -4.894 24.716 1.00 85.88 205 LEU A CA 1
ATOM 1704 C C . LEU A 1 205 ? -10.545 -4.232 24.429 1.00 85.88 205 LEU A C 1
ATOM 1706 O O . LEU A 1 205 ? -10.147 -4.127 23.271 1.00 85.88 205 LEU A O 1
ATOM 1710 N N . TRP A 1 206 ? -9.834 -3.781 25.460 1.00 86.50 206 TRP A N 1
ATOM 1711 C CA . TRP A 1 206 ? -8.508 -3.186 25.307 1.00 86.50 206 TRP A CA 1
ATOM 1712 C C . TRP A 1 206 ? -7.474 -4.220 24.856 1.00 86.50 206 TRP A C 1
ATOM 1714 O O . TRP A 1 206 ? -6.674 -3.966 23.953 1.00 86.50 206 TRP A O 1
ATOM 1724 N N . VAL A 1 207 ? -7.512 -5.407 25.464 1.00 87.38 207 VAL A 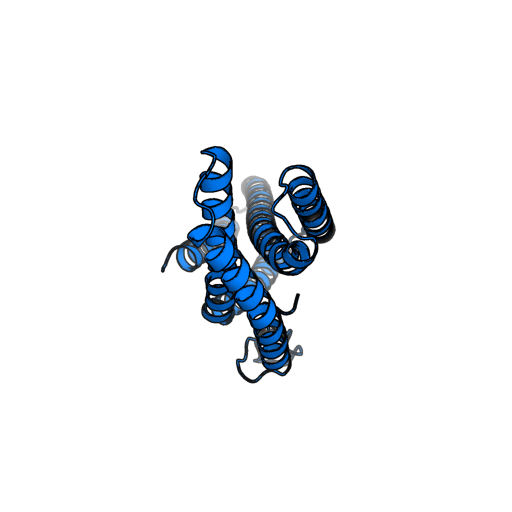N 1
ATOM 1725 C CA . VAL A 1 207 ? -6.643 -6.534 25.108 1.00 87.38 207 VAL A CA 1
ATOM 1726 C C . VAL A 1 207 ? -6.904 -6.983 23.670 1.00 87.38 207 VAL A C 1
ATOM 1728 O O . VAL A 1 207 ? -5.952 -7.122 22.907 1.00 87.38 207 VAL A O 1
ATOM 1731 N N . ASP A 1 208 ? -8.168 -7.113 23.258 1.00 86.38 208 ASP A N 1
ATOM 1732 C CA . ASP A 1 208 ? -8.523 -7.462 21.877 1.00 86.38 208 ASP A CA 1
ATOM 1733 C C . ASP A 1 208 ? -8.001 -6.420 20.872 1.00 86.38 208 ASP A C 1
ATOM 1735 O O . ASP A 1 208 ? -7.429 -6.781 19.842 1.00 86.38 208 ASP A O 1
ATOM 1739 N N . LEU A 1 209 ? -8.141 -5.125 21.182 1.00 85.69 209 LEU A N 1
ATOM 1740 C CA . LEU A 1 209 ? -7.627 -4.039 20.340 1.00 85.69 209 LEU A CA 1
ATOM 1741 C C . LEU A 1 209 ? -6.096 -4.081 20.235 1.00 85.69 209 LEU A C 1
ATOM 1743 O O . LEU A 1 209 ? -5.535 -3.916 19.151 1.00 85.69 209 LEU A O 1
ATOM 1747 N N . SER A 1 210 ? -5.426 -4.342 21.357 1.00 86.06 210 SER A N 1
ATOM 1748 C CA . SER A 1 210 ? -3.966 -4.443 21.432 1.00 86.06 210 SER A CA 1
ATOM 1749 C C . SER A 1 210 ? -3.454 -5.640 20.631 1.00 86.06 210 SER A C 1
ATOM 1751 O O . SER A 1 210 ? -2.505 -5.501 19.861 1.00 86.06 210 SER A O 1
ATOM 1753 N N . HIS A 1 211 ? -4.127 -6.790 20.727 1.00 85.50 211 HIS A N 1
ATOM 1754 C CA . HIS A 1 211 ? -3.828 -7.959 19.902 1.00 85.50 211 HIS A CA 1
ATOM 1755 C C . HIS A 1 211 ? -4.046 -7.686 18.414 1.00 85.50 211 HIS A C 1
ATOM 1757 O O . HIS A 1 211 ? -3.218 -8.087 17.601 1.00 85.50 211 HIS A O 1
ATOM 1763 N N . MET A 1 212 ? -5.109 -6.973 18.031 1.00 83.56 212 MET A N 1
ATOM 1764 C CA . MET A 1 212 ? -5.318 -6.581 16.633 1.00 83.56 212 MET A CA 1
ATOM 1765 C C . MET A 1 212 ? -4.194 -5.679 16.106 1.00 83.56 212 MET A C 1
ATOM 1767 O O . MET A 1 212 ? -3.754 -5.858 14.970 1.00 83.56 212 MET A O 1
ATOM 1771 N N . MET A 1 213 ? -3.711 -4.737 16.920 1.00 81.56 213 MET A N 1
ATOM 1772 C CA . MET A 1 213 ? -2.596 -3.858 16.559 1.00 81.56 213 MET A CA 1
ATOM 1773 C C . MET A 1 213 ? -1.279 -4.634 16.432 1.00 81.56 213 MET A C 1
ATOM 1775 O O . MET A 1 213 ? -0.568 -4.477 15.441 1.00 81.56 213 MET A O 1
ATOM 1779 N N . GLN A 1 214 ? -0.979 -5.520 17.385 1.00 79.56 214 GLN A N 1
ATOM 1780 C CA . GLN A 1 214 ? 0.196 -6.392 17.325 1.00 79.56 214 GLN A CA 1
ATOM 1781 C C . GLN A 1 214 ? 0.160 -7.296 16.095 1.00 79.56 214 GLN A C 1
ATOM 1783 O O . GLN A 1 214 ? 1.148 -7.383 15.378 1.00 79.56 214 GLN A O 1
ATOM 1788 N N . GLN A 1 215 ? -0.990 -7.901 15.788 1.00 76.25 215 GLN A N 1
ATOM 1789 C CA . GLN A 1 215 ? -1.143 -8.725 14.591 1.00 76.25 215 GLN A CA 1
ATOM 1790 C C . GLN A 1 215 ? -0.976 -7.924 13.300 1.00 76.25 215 GLN A C 1
ATOM 1792 O O . GLN A 1 215 ? -0.473 -8.479 12.330 1.00 76.25 215 GLN A O 1
ATOM 1797 N N . LEU A 1 216 ? -1.374 -6.648 13.256 1.00 71.00 216 LEU A N 1
ATOM 1798 C CA . LEU A 1 216 ? -1.110 -5.795 12.094 1.00 71.00 216 LEU A CA 1
ATOM 1799 C C . LEU A 1 216 ? 0.399 -5.599 11.901 1.00 71.00 216 LEU A C 1
ATOM 1801 O O . LEU A 1 216 ? 0.907 -5.832 10.809 1.00 71.00 216 LEU A O 1
ATOM 1805 N N . VAL A 1 217 ? 1.105 -5.206 12.961 1.00 63.34 217 VAL A N 1
ATOM 1806 C CA . VAL A 1 217 ? 2.553 -4.954 12.930 1.00 63.34 217 VAL A CA 1
ATOM 1807 C C . VAL A 1 217 ? 3.320 -6.230 12.590 1.00 63.34 217 VAL A C 1
ATOM 1809 O O . VAL A 1 217 ? 4.149 -6.250 11.689 1.00 63.34 217 VAL A O 1
ATOM 1812 N N . GLU A 1 218 ? 2.994 -7.326 13.260 1.00 64.62 218 GLU A N 1
ATOM 1813 C CA . GLU A 1 218 ? 3.675 -8.605 13.113 1.00 64.62 218 GLU A CA 1
ATOM 1814 C C . GLU A 1 218 ? 3.431 -9.245 11.739 1.00 64.62 218 GLU A C 1
ATOM 1816 O O . GLU A 1 218 ? 4.331 -9.866 11.180 1.00 64.62 218 GLU A O 1
ATOM 1821 N N . ARG A 1 219 ? 2.241 -9.060 11.150 1.00 64.38 219 ARG A N 1
ATOM 1822 C CA . ARG A 1 219 ? 1.937 -9.521 9.783 1.00 64.38 219 ARG A CA 1
ATOM 1823 C C . ARG A 1 219 ? 2.535 -8.632 8.695 1.00 64.38 219 ARG A C 1
ATOM 1825 O O . ARG A 1 219 ? 2.633 -9.081 7.560 1.00 64.38 219 ARG A O 1
ATOM 1832 N N . MET A 1 220 ? 2.924 -7.404 9.030 1.00 54.22 220 MET A N 1
ATOM 1833 C CA . MET A 1 220 ? 3.639 -6.502 8.122 1.00 54.22 220 MET A CA 1
ATOM 1834 C C . MET A 1 220 ? 5.164 -6.625 8.232 1.00 54.22 220 MET A C 1
ATOM 1836 O O . MET A 1 220 ? 5.853 -6.296 7.274 1.00 54.22 220 MET A O 1
ATOM 1840 N N . LEU A 1 221 ? 5.688 -7.094 9.372 1.00 47.38 221 LEU A N 1
ATOM 1841 C CA . LEU A 1 221 ? 7.130 -7.223 9.627 1.00 47.38 221 LEU A CA 1
ATOM 1842 C C . LEU A 1 221 ? 7.679 -8.651 9.490 1.00 47.38 221 LEU A C 1
ATOM 1844 O O . LEU A 1 221 ? 8.883 -8.798 9.291 1.00 47.38 221 LEU A O 1
ATOM 1848 N N . ARG A 1 222 ? 6.852 -9.704 9.581 1.00 41.44 222 ARG A N 1
ATOM 1849 C CA . ARG A 1 222 ? 7.303 -11.076 9.287 1.00 41.44 222 ARG A CA 1
ATOM 1850 C C . ARG A 1 222 ? 7.369 -11.316 7.778 1.00 41.44 222 ARG A C 1
ATOM 1852 O O . ARG A 1 222 ? 6.417 -11.822 7.183 1.00 41.44 222 ARG A O 1
ATOM 1859 N N . ASN A 1 223 ? 8.514 -10.931 7.217 1.00 38.69 223 ASN A N 1
ATOM 1860 C CA . ASN A 1 223 ? 9.126 -11.547 6.040 1.00 38.69 223 ASN A CA 1
ATOM 1861 C C . ASN A 1 223 ? 9.865 -12.820 6.457 1.00 38.69 223 ASN A C 1
ATOM 1863 O O . ASN A 1 223 ? 10.579 -12.758 7.483 1.00 38.69 223 ASN A O 1
#

Secondary structure (DSSP, 8-state):
-TTS-EEE----TTS-SEEE-TTSHHHHHHHHHHHHHHHHHHHHHHHHHHHHHH-SS--HHHHHHHHHHHHHHHHHHHHHHHHHHTHHHHHHHHHHHHHHHHHHHHHHSS----TTHHHHHHHHHHHHHHHHHHHHHHHHHH-TT--TTHHHHHHHHHHHHHHHHHHHHHHHHHHHHHHHHHHHHHHHHHTSS-HHHHHHHHHHHHHHHHHHHHHHHHHHH--

Sequence (223 aa):
MGVMPIVRNPPIKGLPRTGYSFTSGWFVWSVIIYSLETVIVVNVLKERVTNFINQEEKRFDEGIYNVIFFSLLFTHFLLPVAAWRHGHQVAIFKNMWTSYQLKFFKVTGTPINFPNLYAIAWGLCIFSWGLSIAINLSQYFLQPDFKLWYTFAYYHIIAMLNCFWSLWYINCTAFGTASRSLAKFLEETLESEKPAQKLTQYRHLWVDLSHMMQQLVERMLRN